Protein AF-A0A0R2QXF0-F1 (afdb_monomer)

Structure (mmCIF, N/CA/C/O backbone):
data_AF-A0A0R2QXF0-F1
#
_entry.id   AF-A0A0R2QXF0-F1
#
loop_
_atom_site.group_PDB
_atom_site.id
_atom_site.type_symbol
_atom_site.label_atom_id
_atom_site.label_alt_id
_atom_site.label_comp_id
_atom_site.label_asym_id
_atom_site.label_entity_id
_atom_site.label_seq_id
_atom_site.pdbx_PDB_ins_code
_atom_site.Cartn_x
_atom_site.Cartn_y
_atom_site.Cartn_z
_atom_site.occupancy
_atom_site.B_iso_or_equiv
_atom_site.auth_seq_id
_atom_site.auth_comp_id
_atom_site.auth_asym_id
_atom_site.auth_atom_id
_atom_site.pdbx_PDB_model_num
ATOM 1 N N . GLY A 1 1 ? 40.825 66.123 54.468 1.00 38.56 1 GLY A N 1
ATOM 2 C CA . GLY A 1 1 ? 40.486 64.764 54.929 1.00 38.56 1 GLY A CA 1
ATOM 3 C C . GLY A 1 1 ? 39.328 64.274 54.096 1.00 38.56 1 GLY A C 1
ATOM 4 O O . GLY A 1 1 ? 38.400 65.036 53.887 1.00 38.56 1 GLY A O 1
ATOM 5 N N . VAL A 1 2 ? 39.475 63.082 53.533 1.00 42.44 2 VAL A N 1
ATOM 6 C CA . VAL A 1 2 ? 38.716 62.493 52.418 1.00 42.44 2 VAL A CA 1
ATOM 7 C C . VAL A 1 2 ? 37.198 62.462 52.663 1.00 42.44 2 VAL A C 1
ATOM 9 O O . VAL A 1 2 ? 36.760 61.929 53.676 1.00 42.44 2 VAL A O 1
ATOM 12 N N . ILE A 1 3 ? 36.402 62.966 51.712 1.00 41.69 3 ILE A N 1
ATOM 13 C CA . ILE A 1 3 ? 34.962 62.677 51.605 1.00 41.69 3 ILE A CA 1
ATOM 14 C C . ILE A 1 3 ? 34.792 61.832 50.341 1.00 41.69 3 ILE A C 1
ATOM 16 O O . ILE A 1 3 ? 34.937 62.327 49.226 1.00 41.69 3 ILE A O 1
ATOM 20 N N . SER A 1 4 ? 34.576 60.532 50.537 1.00 43.94 4 SER A N 1
ATOM 21 C CA . SER A 1 4 ? 34.338 59.554 49.475 1.00 43.94 4 SER A CA 1
ATOM 22 C C . SER A 1 4 ? 32.849 59.557 49.129 1.00 43.94 4 SER A C 1
ATOM 24 O O . SER A 1 4 ? 32.016 59.265 49.986 1.00 43.94 4 SER A O 1
ATOM 26 N N . ALA A 1 5 ? 32.511 59.930 47.894 1.00 44.12 5 ALA A N 1
ATOM 27 C CA . ALA A 1 5 ? 31.149 59.897 47.376 1.00 44.12 5 ALA A CA 1
ATOM 28 C C . ALA A 1 5 ? 30.826 58.486 46.863 1.00 44.12 5 ALA A C 1
ATOM 30 O O . ALA A 1 5 ? 31.462 57.978 45.941 1.00 44.12 5 ALA A O 1
ATOM 31 N N . THR A 1 6 ? 29.839 57.842 47.482 1.00 44.78 6 THR A N 1
ATOM 32 C CA . THR A 1 6 ? 29.356 56.509 47.114 1.00 44.78 6 THR A CA 1
ATOM 33 C C . THR A 1 6 ? 28.445 56.609 45.888 1.00 44.78 6 THR A C 1
ATOM 35 O O . THR A 1 6 ? 27.372 57.204 45.950 1.00 44.78 6 THR A O 1
ATOM 38 N N . ILE A 1 7 ? 28.869 56.030 44.764 1.00 49.53 7 ILE A N 1
ATOM 39 C CA . ILE A 1 7 ? 28.064 55.912 43.542 1.00 49.53 7 ILE A CA 1
ATOM 40 C C . ILE A 1 7 ? 27.145 54.691 43.690 1.00 49.53 7 ILE A C 1
ATOM 42 O O . ILE A 1 7 ? 27.613 53.554 43.701 1.00 49.53 7 ILE A O 1
ATOM 46 N N . PHE A 1 8 ? 25.835 54.922 43.797 1.00 41.72 8 PHE A N 1
ATOM 47 C CA . PHE A 1 8 ? 24.814 53.883 43.644 1.00 41.72 8 PHE A CA 1
ATOM 48 C C . PHE A 1 8 ? 24.617 53.600 42.149 1.00 41.72 8 PHE A C 1
ATOM 50 O O . PHE A 1 8 ? 24.121 54.452 41.414 1.00 41.72 8 PHE A O 1
ATOM 57 N N . SER A 1 9 ? 25.016 52.413 41.690 1.00 47.50 9 SER A N 1
ATOM 58 C CA . SER A 1 9 ? 24.722 51.939 40.334 1.00 47.50 9 SER A CA 1
ATOM 59 C C . SER A 1 9 ? 23.414 51.143 40.353 1.00 47.50 9 SER A C 1
ATOM 61 O O . SER A 1 9 ? 23.295 50.138 41.054 1.00 47.50 9 SER A O 1
ATOM 63 N N . LEU A 1 10 ? 22.412 51.642 39.629 1.00 44.50 10 LEU A N 1
ATOM 64 C CA . LEU A 1 10 ? 21.077 51.062 39.500 1.00 44.50 10 LEU A CA 1
ATOM 65 C C . LEU A 1 10 ? 21.135 49.889 38.503 1.00 44.50 10 LEU A C 1
ATOM 67 O O . LEU A 1 10 ? 21.333 50.096 37.307 1.00 44.50 10 LEU A O 1
ATOM 71 N N . GLY A 1 11 ? 20.978 48.655 38.983 1.00 42.03 11 GLY A N 1
ATOM 72 C CA . GLY A 1 11 ? 20.863 47.474 38.126 1.00 42.03 11 GLY A CA 1
ATOM 73 C C . GLY A 1 11 ? 19.506 47.436 37.420 1.00 42.03 11 GLY A C 1
ATOM 74 O O . GLY A 1 11 ? 18.474 47.294 38.072 1.00 42.03 11 GLY A O 1
ATOM 75 N N . ILE A 1 12 ? 19.499 47.561 36.091 1.00 51.09 12 ILE A N 1
ATOM 76 C CA . ILE A 1 12 ? 18.310 47.371 35.250 1.00 51.09 12 ILE A CA 1
ATOM 77 C C . ILE A 1 12 ? 18.207 45.884 34.898 1.00 51.09 12 ILE A C 1
ATOM 79 O O . ILE A 1 12 ? 18.960 4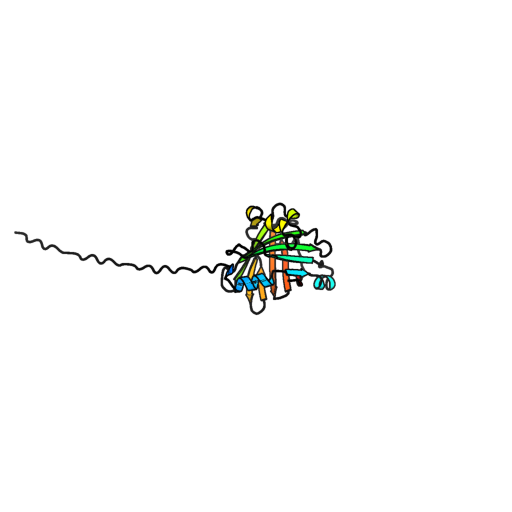5.374 34.069 1.00 51.09 12 ILE A O 1
ATOM 83 N N . THR A 1 13 ? 17.267 45.181 35.528 1.00 48.19 13 THR A N 1
ATOM 84 C CA . THR A 1 13 ? 16.941 43.786 35.208 1.00 48.19 13 THR A CA 1
ATOM 85 C C . THR A 1 13 ? 15.951 43.754 34.042 1.00 48.19 13 THR A C 1
ATOM 87 O O . THR A 1 13 ? 14.771 44.052 34.212 1.00 48.19 13 THR A O 1
ATOM 90 N N . PHE A 1 14 ? 16.420 43.390 32.846 1.00 46.34 14 PHE A N 1
ATOM 91 C CA . PHE A 1 14 ? 15.555 43.097 31.701 1.00 46.34 14 PHE A CA 1
ATOM 92 C C . PHE A 1 14 ? 14.838 41.756 31.920 1.00 46.34 14 PHE A C 1
ATOM 94 O O . PHE A 1 14 ? 15.445 40.689 31.842 1.00 46.34 14 PHE A O 1
ATOM 101 N N . LEU A 1 15 ? 13.532 41.808 32.189 1.00 44.53 15 LEU A N 1
ATOM 102 C CA . LEU A 1 15 ? 12.649 40.642 32.175 1.00 44.53 15 LEU A CA 1
ATOM 103 C C . LEU A 1 15 ? 12.329 40.282 30.718 1.00 44.53 15 LEU A C 1
ATOM 105 O O . LEU A 1 15 ? 11.471 40.899 30.089 1.00 44.53 15 LEU A O 1
ATOM 109 N N . PHE A 1 16 ? 13.022 39.282 30.174 1.00 54.25 16 PHE A N 1
ATOM 110 C C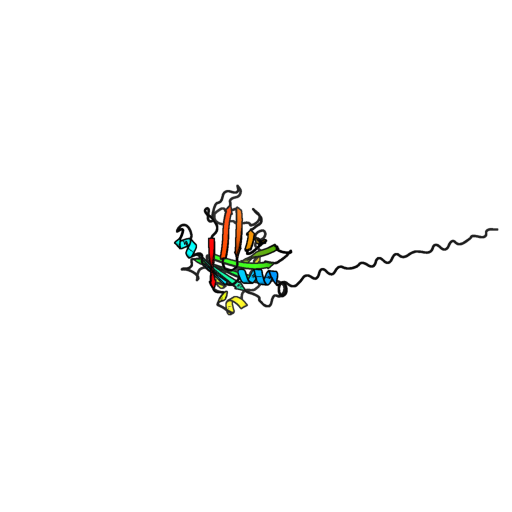A . PHE A 1 16 ? 12.637 38.654 28.912 1.00 54.25 16 PHE A CA 1
ATOM 111 C C . PHE A 1 16 ? 11.403 37.774 29.142 1.00 54.25 16 PHE A C 1
ATOM 113 O O . PHE A 1 16 ? 11.497 36.657 29.649 1.00 54.25 16 PHE A O 1
ATOM 120 N N . THR A 1 17 ? 10.227 38.273 28.767 1.00 50.50 17 THR A N 1
ATOM 121 C CA . THR A 1 17 ? 9.005 37.473 28.659 1.00 50.50 17 THR A CA 1
ATOM 122 C C . THR A 1 17 ? 9.085 36.604 27.403 1.00 50.50 17 THR A C 1
ATOM 124 O O . THR A 1 17 ? 8.753 37.019 26.294 1.00 50.50 17 THR A O 1
ATOM 127 N N . GLY A 1 18 ? 9.565 35.371 27.566 1.00 48.19 18 GLY A N 1
ATOM 128 C CA . GLY A 1 18 ? 9.526 34.359 26.515 1.00 48.19 18 GLY A CA 1
ATOM 129 C C . GLY A 1 18 ? 8.083 33.959 26.205 1.00 48.19 18 GLY A C 1
ATOM 130 O O . GLY A 1 18 ? 7.465 33.214 26.964 1.00 48.19 18 GLY A O 1
ATOM 131 N N . CYS A 1 19 ? 7.541 34.431 25.082 1.00 48.88 19 CYS A N 1
ATOM 132 C CA . CYS A 1 19 ? 6.314 33.881 24.512 1.00 48.88 19 CYS A CA 1
ATOM 133 C C . CYS A 1 19 ? 6.603 32.459 24.018 1.00 48.88 19 CYS A C 1
ATOM 135 O O . CYS A 1 19 ? 7.163 32.268 22.942 1.00 48.88 19 CYS A O 1
ATOM 137 N N . SER A 1 20 ? 6.234 31.453 24.812 1.00 49.84 20 SER A N 1
ATOM 138 C CA . SER A 1 20 ? 6.238 30.062 24.360 1.00 49.84 20 SER A CA 1
ATOM 139 C C . SER A 1 20 ? 5.076 29.865 23.392 1.00 49.84 20 SER A C 1
ATOM 141 O O . SER A 1 20 ? 3.923 29.765 23.805 1.00 49.84 20 SER A O 1
ATOM 143 N N . SER A 1 21 ? 5.373 29.844 22.094 1.00 50.12 21 SER A N 1
ATOM 144 C CA . SER A 1 21 ? 4.429 29.405 21.070 1.00 50.12 21 SER A CA 1
ATOM 145 C C . SER A 1 21 ? 4.163 27.917 21.289 1.00 50.12 21 SER A C 1
ATOM 147 O O . SER A 1 21 ? 4.985 27.067 20.949 1.00 50.12 21 SER A O 1
ATOM 149 N N . THR A 1 22 ? 3.034 27.583 21.904 1.00 45.66 22 THR A N 1
ATOM 150 C CA . THR A 1 22 ? 2.553 26.206 21.957 1.00 45.66 22 THR A CA 1
ATOM 151 C C . THR A 1 22 ? 2.183 25.789 20.538 1.00 45.66 22 THR A C 1
ATOM 153 O O . THR A 1 22 ? 1.156 26.192 19.996 1.00 45.66 22 THR A O 1
ATOM 156 N N . ASN A 1 23 ? 3.040 24.990 19.903 1.00 47.72 23 ASN A N 1
ATOM 157 C CA . ASN A 1 23 ? 2.670 24.276 18.689 1.00 47.72 23 ASN A CA 1
ATOM 158 C C . ASN A 1 23 ? 1.552 23.299 19.067 1.00 47.72 23 ASN A C 1
ATOM 160 O O . ASN A 1 23 ? 1.806 22.252 19.659 1.00 47.72 23 ASN A O 1
ATOM 164 N N . ILE A 1 24 ? 0.302 23.673 18.791 1.00 48.38 24 ILE A N 1
ATOM 165 C CA . ILE A 1 24 ? -0.850 22.790 18.958 1.00 48.38 24 ILE A CA 1
ATOM 166 C C . ILE A 1 24 ? -0.733 21.713 17.879 1.00 48.38 24 ILE A C 1
ATOM 168 O O . ILE A 1 24 ? -1.188 21.890 16.748 1.00 48.38 24 ILE A O 1
ATOM 172 N N . THR A 1 25 ? -0.092 20.597 18.213 1.00 55.19 25 THR A N 1
ATOM 173 C CA . THR A 1 25 ? -0.131 19.391 17.387 1.00 55.19 25 THR A CA 1
ATOM 174 C C . THR A 1 25 ? -1.565 18.873 17.420 1.00 55.19 25 THR A C 1
ATOM 176 O O . THR A 1 25 ? -2.047 18.395 18.445 1.00 55.19 25 THR A O 1
ATOM 179 N N . THR A 1 26 ? -2.291 19.026 16.316 1.00 61.16 26 THR A N 1
ATOM 180 C CA . THR A 1 26 ? -3.641 18.475 16.182 1.00 61.16 26 THR A CA 1
ATOM 181 C C . THR A 1 26 ? -3.524 16.955 16.140 1.00 61.16 26 THR A C 1
ATOM 183 O O . THR A 1 26 ? -2.893 16.413 15.235 1.00 61.16 26 THR A O 1
ATOM 186 N N . SER A 1 27 ? -4.109 16.269 17.128 1.00 69.12 27 SER A N 1
ATOM 187 C CA . SER A 1 27 ? -4.174 14.802 17.157 1.00 69.12 27 SER A CA 1
ATOM 188 C C . SER A 1 27 ? -4.728 14.282 15.815 1.00 69.12 27 SER A C 1
ATOM 190 O O . SER A 1 27 ? -5.722 14.836 15.332 1.00 69.12 27 SER A O 1
ATOM 192 N N . PRO A 1 28 ? -4.122 13.259 15.185 1.00 68.50 28 PRO A N 1
ATOM 193 C CA . PRO A 1 28 ? -4.566 12.684 13.910 1.00 68.50 28 PRO A CA 1
ATOM 194 C C . PRO A 1 28 ? -6.047 12.317 13.844 1.00 68.50 28 PRO A C 1
ATOM 196 O O . PRO A 1 28 ? -6.669 12.501 12.799 1.00 68.50 28 PRO A O 1
ATOM 199 N N . SER A 1 29 ? -6.637 11.890 14.963 1.00 65.06 29 SER A N 1
ATOM 200 C CA . SER A 1 29 ? -8.087 11.687 15.082 1.00 65.06 29 SER A CA 1
ATOM 201 C C . SER A 1 29 ? -8.915 12.927 14.700 1.00 65.06 29 SER A C 1
ATOM 203 O O . SER A 1 29 ? -9.952 12.788 14.057 1.00 65.06 29 SER A O 1
ATOM 205 N N . ASN A 1 30 ? -8.412 14.131 14.987 1.00 79.69 30 ASN A N 1
ATOM 206 C CA . ASN A 1 30 ? -9.047 15.418 14.691 1.00 79.69 30 ASN A CA 1
ATOM 207 C C . ASN A 1 30 ? -8.552 16.066 13.385 1.00 79.69 30 ASN A C 1
ATOM 209 O O . ASN A 1 30 ? -9.027 17.138 13.003 1.00 79.69 30 ASN A O 1
ATOM 213 N N . ASN A 1 31 ? -7.597 15.449 12.684 1.00 91.88 31 ASN A N 1
ATOM 214 C CA . ASN A 1 31 ? -7.107 15.958 11.410 1.00 91.88 31 ASN A CA 1
ATOM 215 C C . ASN A 1 31 ? -8.048 15.532 10.271 1.00 91.88 31 ASN A C 1
ATOM 217 O O . ASN A 1 31 ? -7.910 14.454 9.695 1.00 91.88 31 ASN A O 1
ATOM 221 N N . HIS A 1 32 ? -8.992 16.408 9.918 1.00 93.69 32 HIS A N 1
ATOM 222 C CA . HIS A 1 32 ? -9.986 16.156 8.869 1.00 93.69 32 HIS A CA 1
ATOM 223 C C . HIS A 1 32 ? -9.368 15.791 7.506 1.00 93.69 32 HIS A C 1
ATOM 225 O O . HIS A 1 32 ? -9.905 14.962 6.773 1.00 93.69 32 HIS A O 1
ATOM 231 N N . GLU A 1 33 ? -8.223 16.376 7.156 1.00 95.69 33 GLU A N 1
ATOM 232 C CA . GLU A 1 33 ? -7.541 16.081 5.894 1.00 95.69 33 GLU A CA 1
ATOM 233 C C . GLU A 1 33 ? -6.958 14.667 5.877 1.00 95.69 33 GLU A C 1
ATOM 235 O O . GLU A 1 33 ? -7.060 13.967 4.868 1.00 95.69 33 GLU A O 1
ATOM 240 N N . LEU A 1 34 ? -6.399 14.222 7.003 1.00 96.25 34 LEU A N 1
ATOM 241 C CA . LEU A 1 34 ? -5.913 12.856 7.166 1.00 96.25 34 LEU A CA 1
ATOM 242 C C . LEU A 1 34 ? -7.062 11.839 7.194 1.00 96.25 34 LEU A C 1
ATOM 244 O O . LEU A 1 34 ? -6.926 10.775 6.597 1.00 96.25 34 LEU A O 1
ATOM 248 N N . GLN A 1 35 ? -8.199 12.180 7.810 1.00 95.88 35 GLN A N 1
ATOM 249 C CA . GLN A 1 35 ? -9.413 11.351 7.776 1.00 95.88 35 GLN A CA 1
ATOM 250 C C . GLN A 1 35 ? -9.971 11.211 6.354 1.00 95.88 35 GLN A C 1
ATOM 252 O O . GLN A 1 35 ? -10.351 10.123 5.929 1.00 95.88 35 GLN A O 1
ATOM 257 N N . LYS A 1 36 ? -9.974 12.299 5.576 1.00 96.62 36 LYS A N 1
ATOM 258 C CA . LYS A 1 36 ? -10.360 12.241 4.163 1.00 96.62 36 LYS A CA 1
ATOM 259 C C . LYS A 1 36 ? -9.383 11.395 3.351 1.00 96.62 36 LYS A C 1
ATOM 261 O O . LYS A 1 36 ? -9.806 10.627 2.502 1.00 96.62 36 LYS A O 1
ATOM 266 N N . PHE A 1 37 ? -8.081 11.536 3.583 1.00 97.88 37 PHE A N 1
ATOM 267 C CA . PHE A 1 37 ? -7.083 10.719 2.898 1.00 97.88 37 PHE A CA 1
ATOM 268 C C . PHE A 1 37 ? -7.228 9.227 3.241 1.00 97.88 37 PHE A C 1
ATOM 270 O O . PHE A 1 37 ? -7.180 8.387 2.344 1.00 97.88 37 PHE A O 1
ATOM 277 N N . SER A 1 38 ? -7.454 8.892 4.514 1.00 97.56 38 SER A N 1
ATOM 278 C CA . SER A 1 38 ? -7.614 7.504 4.954 1.00 97.56 38 SER A CA 1
ATOM 279 C C . SER A 1 38 ? -8.877 6.850 4.398 1.00 97.56 38 SER A C 1
ATOM 281 O O . SER A 1 38 ? -8.818 5.689 3.998 1.00 97.56 38 SER A O 1
ATOM 283 N N . SER A 1 39 ? -9.991 7.582 4.295 1.00 97.25 39 SER A N 1
ATOM 284 C CA . SER A 1 39 ? -11.234 7.041 3.731 1.00 97.25 39 SER A CA 1
ATOM 285 C C . SER A 1 39 ? -11.102 6.664 2.254 1.00 97.25 39 SER A C 1
ATOM 287 O O . SER A 1 39 ? -11.750 5.725 1.805 1.00 97.25 39 SER A O 1
ATOM 289 N N . LEU A 1 40 ? -10.211 7.326 1.505 1.00 98.12 40 LEU A N 1
ATOM 290 C CA . LEU A 1 40 ? -9.901 6.935 0.128 1.00 98.12 40 LEU A CA 1
ATOM 291 C C . LEU A 1 40 ? -9.114 5.622 0.045 1.00 98.12 40 LEU A C 1
ATOM 293 O O . LEU A 1 40 ? -9.193 4.934 -0.968 1.00 98.12 40 LEU A O 1
ATOM 297 N N . LEU A 1 41 ? -8.360 5.264 1.082 1.00 98.31 41 LEU A N 1
ATOM 298 C CA . LEU A 1 41 ? -7.577 4.029 1.114 1.00 98.31 41 LEU A CA 1
ATOM 299 C C . LEU A 1 41 ? -8.375 2.841 1.650 1.00 98.31 41 LEU A C 1
ATOM 301 O O . LEU A 1 41 ? -8.164 1.728 1.187 1.00 98.31 41 LEU A O 1
ATOM 305 N N . ILE A 1 42 ? -9.270 3.061 2.614 1.00 98.31 42 ILE A N 1
ATOM 306 C CA . ILE A 1 42 ? -10.056 1.998 3.256 1.00 98.31 42 ILE A CA 1
ATOM 307 C C . ILE A 1 42 ? -11.081 1.436 2.273 1.00 98.31 42 ILE A C 1
ATOM 309 O O . ILE A 1 42 ? -11.801 2.204 1.644 1.00 98.31 42 ILE A O 1
ATOM 313 N N . GLY A 1 43 ? -11.147 0.113 2.158 1.00 98.19 43 GLY A N 1
ATOM 314 C CA . GLY A 1 43 ? -12.088 -0.604 1.302 1.00 98.19 43 GLY A CA 1
ATOM 315 C C . GLY A 1 43 ? -11.459 -1.826 0.639 1.00 98.19 43 GLY A C 1
ATOM 316 O O . GLY A 1 43 ? -10.329 -2.223 0.940 1.00 98.19 43 GLY A O 1
ATOM 317 N N . GLU A 1 44 ? -12.200 -2.410 -0.295 1.00 98.56 44 GLU A N 1
ATOM 318 C CA . GLU A 1 44 ? -11.739 -3.496 -1.156 1.00 98.56 44 GLU A CA 1
ATOM 319 C C . GLU A 1 44 ? -11.647 -2.997 -2.600 1.00 98.56 44 GLU A C 1
ATOM 321 O O . GLU A 1 44 ? -12.525 -2.277 -3.089 1.00 98.56 44 GLU A O 1
ATOM 326 N N . PHE A 1 45 ? -10.589 -3.399 -3.296 1.00 98.81 45 PHE A N 1
ATOM 327 C CA . PHE A 1 45 ? -10.279 -2.974 -4.652 1.00 98.81 45 PHE A CA 1
ATOM 328 C C . PHE A 1 45 ? -9.842 -4.161 -5.511 1.00 98.81 45 PHE A C 1
ATOM 330 O O . PHE A 1 45 ? -9.327 -5.161 -5.006 1.00 98.81 45 PHE A O 1
ATOM 337 N N . SER A 1 46 ? -10.007 -4.031 -6.824 1.00 98.75 46 SER A N 1
ATOM 338 C CA . SER A 1 46 ? -9.624 -5.052 -7.799 1.00 98.75 46 SER A CA 1
ATOM 339 C C . SER A 1 46 ? -8.932 -4.434 -9.010 1.00 98.75 46 SER A C 1
ATOM 341 O O . SER A 1 46 ? -9.302 -3.345 -9.445 1.00 98.75 46 SER A O 1
ATOM 343 N N . SER A 1 47 ? -7.944 -5.136 -9.567 1.00 98.62 47 SER A N 1
ATOM 344 C CA . SER A 1 47 ? -7.345 -4.815 -10.870 1.00 98.62 47 SER A CA 1
ATOM 345 C C . SER A 1 47 ? -7.952 -5.608 -12.033 1.00 98.62 47 SER A C 1
ATOM 347 O O . SER A 1 47 ? -7.315 -5.746 -13.077 1.00 98.62 47 SER A O 1
ATOM 349 N N . LYS A 1 48 ? -9.167 -6.146 -11.863 1.00 98.56 48 LYS A N 1
ATOM 350 C CA . LYS A 1 48 ? -9.861 -6.972 -12.859 1.00 98.56 48 LYS A CA 1
ATOM 351 C C . LYS A 1 48 ? -9.945 -6.297 -14.227 1.00 98.56 48 LYS A C 1
ATOM 353 O O . LYS A 1 48 ? -9.465 -6.882 -15.191 1.00 98.56 48 LYS A O 1
ATOM 358 N N . ASP A 1 49 ? -10.447 -5.064 -14.293 1.00 98.44 49 ASP A N 1
ATOM 359 C CA . ASP A 1 49 ? -10.605 -4.335 -15.560 1.00 98.44 49 ASP A CA 1
ATOM 360 C C . ASP A 1 49 ? -9.267 -4.202 -16.314 1.00 98.44 49 ASP A C 1
ATOM 362 O O . ASP A 1 49 ? -9.210 -4.349 -17.530 1.00 98.44 49 ASP A O 1
ATOM 366 N N . GLN A 1 50 ? -8.160 -3.980 -15.590 1.00 98.44 50 GLN A N 1
ATOM 367 C CA . GLN A 1 50 ? -6.819 -3.928 -16.184 1.00 98.44 50 GLN A CA 1
ATOM 368 C C . GLN A 1 50 ? -6.356 -5.296 -16.698 1.00 98.44 50 GLN A C 1
ATOM 370 O O . GLN A 1 50 ? -5.733 -5.361 -17.752 1.00 98.44 50 GLN A O 1
ATOM 375 N N . ALA A 1 51 ? -6.615 -6.372 -15.954 1.00 97.75 51 ALA 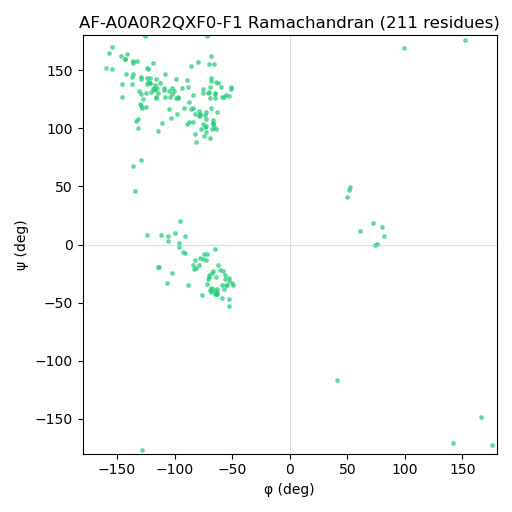A N 1
ATOM 376 C CA . ALA A 1 51 ? -6.213 -7.723 -16.340 1.00 97.75 51 ALA A CA 1
ATOM 377 C C . ALA A 1 51 ? -7.022 -8.263 -17.534 1.00 97.75 51 ALA A C 1
ATOM 379 O O . ALA A 1 51 ? -6.504 -9.056 -18.319 1.00 97.75 51 ALA A O 1
ATOM 380 N N . GLU A 1 52 ? -8.278 -7.827 -17.682 1.00 98.19 52 GLU A N 1
ATOM 381 C CA . GLU A 1 52 ? -9.113 -8.112 -18.856 1.00 98.19 52 GLU A CA 1
ATOM 382 C C . GLU A 1 52 ? -8.641 -7.335 -20.097 1.00 98.19 52 GLU A C 1
ATOM 384 O O . GLU A 1 52 ? -8.707 -7.858 -21.208 1.00 98.19 52 GLU A O 1
ATOM 389 N N . GLU A 1 53 ? -8.128 -6.113 -19.913 1.00 98.06 53 GLU A N 1
ATOM 390 C CA . GLU A 1 53 ? -7.572 -5.282 -20.989 1.00 98.06 53 GLU A CA 1
ATOM 391 C C . GLU A 1 53 ? -6.170 -5.741 -21.439 1.00 98.06 53 GLU A C 1
ATOM 393 O O . GLU A 1 53 ? -5.887 -5.796 -22.637 1.00 98.06 53 GLU A O 1
ATOM 398 N N . ASP A 1 54 ? -5.279 -6.071 -20.498 1.00 96.69 54 ASP A N 1
ATOM 399 C CA . ASP A 1 54 ? -3.905 -6.512 -20.765 1.00 96.69 54 ASP A CA 1
ATOM 400 C C . ASP A 1 54 ? -3.564 -7.749 -19.923 1.00 96.69 54 ASP A C 1
ATOM 402 O O . ASP A 1 54 ? -3.259 -7.661 -18.730 1.00 96.69 54 ASP A O 1
ATOM 406 N N . SER A 1 55 ? -3.508 -8.906 -20.588 1.00 94.69 55 SER A N 1
ATOM 407 C CA . SER A 1 55 ? -3.235 -10.209 -19.971 1.00 94.69 55 SER A CA 1
ATOM 408 C C . SER A 1 55 ? -1.829 -10.356 -19.369 1.00 94.69 55 SER A C 1
ATOM 410 O O . SER A 1 55 ? -1.512 -11.404 -18.806 1.00 94.69 55 SER A O 1
ATOM 412 N N . SER A 1 56 ? -0.949 -9.355 -19.509 1.00 94.00 56 SER A N 1
ATOM 413 C CA . SER A 1 56 ? 0.322 -9.306 -18.770 1.00 94.00 56 SER A CA 1
ATOM 414 C C . SER A 1 56 ? 0.162 -8.850 -17.314 1.00 94.00 56 SER A C 1
ATOM 416 O O . SER A 1 56 ? 1.096 -9.010 -16.523 1.00 94.00 56 SER A O 1
ATOM 418 N N . TYR A 1 57 ? -1.012 -8.331 -16.945 1.00 96.56 57 TYR A N 1
ATOM 419 C CA . TYR A 1 57 ? -1.399 -8.057 -15.566 1.00 96.56 57 TYR A CA 1
ATOM 420 C C . TYR A 1 57 ? -2.277 -9.181 -15.022 1.00 96.56 57 TYR A C 1
ATOM 422 O O . TYR A 1 57 ? -3.135 -9.728 -15.707 1.00 96.56 57 TYR A O 1
ATOM 430 N N . PHE A 1 58 ? -2.081 -9.506 -13.748 1.00 96.38 58 PHE A N 1
ATOM 431 C CA . PHE A 1 58 ? -2.967 -10.417 -13.034 1.00 96.38 58 PHE A CA 1
ATOM 432 C C . PHE A 1 58 ? -4.169 -9.668 -12.447 1.00 96.38 58 PHE A C 1
ATOM 434 O O . PHE A 1 58 ? -4.072 -8.487 -12.109 1.00 96.38 58 PHE A O 1
ATOM 441 N N . ASN A 1 59 ? -5.295 -10.361 -12.261 1.00 98.12 59 ASN A N 1
ATOM 442 C CA . ASN A 1 59 ? -6.391 -9.841 -11.445 1.00 98.12 59 ASN A CA 1
ATOM 443 C C . ASN A 1 59 ? -6.013 -9.959 -9.959 1.00 98.12 59 ASN A C 1
ATOM 445 O O . ASN A 1 59 ? -6.020 -11.049 -9.376 1.00 98.12 59 ASN A O 1
ATOM 449 N N . ILE A 1 60 ? -5.650 -8.825 -9.368 1.00 98.38 60 ILE A N 1
ATOM 450 C CA . ILE A 1 60 ? -5.230 -8.697 -7.981 1.00 98.38 60 ILE A CA 1
ATOM 451 C C . ILE A 1 60 ? -6.360 -8.073 -7.174 1.00 98.38 60 ILE A C 1
ATOM 453 O O . ILE A 1 60 ? -6.912 -7.032 -7.532 1.00 98.38 60 ILE A O 1
ATOM 457 N N . TYR A 1 61 ? -6.648 -8.701 -6.043 1.00 98.62 61 TYR A N 1
ATOM 458 C CA . TYR A 1 61 ? -7.502 -8.179 -4.994 1.00 98.62 61 TYR A CA 1
ATOM 459 C C . TYR A 1 61 ? -6.653 -7.464 -3.938 1.00 98.62 61 TYR A C 1
ATOM 461 O O . TYR A 1 61 ? -5.623 -7.983 -3.494 1.00 98.62 61 TYR A O 1
ATOM 469 N N . LEU A 1 62 ? -7.102 -6.283 -3.526 1.00 98.69 62 LEU A N 1
ATOM 470 C CA . LEU A 1 62 ? -6.473 -5.448 -2.510 1.00 98.69 62 LEU A CA 1
ATOM 471 C C . LEU A 1 62 ? -7.511 -5.070 -1.454 1.00 98.69 62 LEU A C 1
ATOM 473 O O . LEU A 1 62 ? -8.543 -4.495 -1.779 1.00 98.69 62 LEU A O 1
ATOM 477 N N . SER A 1 63 ? -7.223 -5.355 -0.189 1.00 98.56 63 SER A N 1
ATOM 478 C CA . SER A 1 63 ? -8.072 -4.996 0.950 1.00 98.56 63 SER A CA 1
ATOM 479 C C . SER A 1 63 ? -7.299 -4.100 1.899 1.00 98.56 63 SER A C 1
ATOM 481 O O . SER A 1 63 ? -6.179 -4.444 2.274 1.00 98.56 63 SER A O 1
ATOM 483 N N . MET A 1 64 ? -7.894 -2.986 2.320 1.00 98.69 64 MET A N 1
ATOM 484 C CA . MET A 1 64 ? -7.354 -2.130 3.374 1.00 98.69 64 MET A CA 1
ATOM 485 C C . MET A 1 64 ? -8.435 -1.843 4.415 1.00 98.69 64 MET A C 1
ATOM 487 O O . MET A 1 64 ? -9.471 -1.261 4.102 1.00 98.69 64 MET A O 1
ATOM 491 N N . SER A 1 65 ? -8.190 -2.218 5.668 1.00 98.19 65 SER A N 1
ATOM 492 C CA . SER A 1 65 ? -9.153 -2.054 6.764 1.00 98.19 65 SER A CA 1
ATOM 493 C C . SER A 1 65 ? -8.523 -1.370 7.968 1.00 98.19 65 SER A C 1
ATOM 495 O O . SER A 1 65 ? -7.369 -1.639 8.301 1.00 98.19 65 SER A O 1
ATOM 497 N N . ARG A 1 66 ? -9.287 -0.530 8.665 1.00 97.25 66 ARG A N 1
ATOM 498 C CA . ARG A 1 66 ? -8.844 0.122 9.902 1.00 97.25 66 ARG A CA 1
ATOM 499 C C . ARG A 1 66 ? -8.579 -0.917 11.011 1.00 97.25 66 ARG A C 1
ATOM 501 O O . ARG A 1 66 ? -9.328 -1.881 11.152 1.00 97.25 66 ARG A O 1
ATOM 508 N N . ILE A 1 67 ? -7.514 -0.711 11.791 1.00 97.75 67 ILE A N 1
ATOM 509 C CA . ILE A 1 67 ? -7.179 -1.481 13.009 1.00 97.75 67 ILE A CA 1
ATOM 510 C C . ILE A 1 67 ? -6.826 -0.542 14.162 1.00 97.75 67 ILE A C 1
ATOM 512 O O . ILE A 1 67 ? -6.434 0.588 13.913 1.00 97.75 67 ILE A O 1
ATOM 516 N N . TRP A 1 68 ? -6.921 -0.975 15.420 1.00 96.50 68 TRP A N 1
ATOM 517 C CA . TRP A 1 68 ? -6.589 -0.120 16.577 1.00 96.50 68 TRP A CA 1
ATOM 518 C C . TRP A 1 68 ? -7.317 1.237 16.540 1.00 96.50 68 TRP A C 1
ATOM 520 O O . TRP A 1 68 ? -6.714 2.299 16.665 1.00 96.50 68 TRP A O 1
ATOM 530 N N . GLU A 1 69 ? -8.632 1.209 16.321 1.00 92.75 69 GLU A N 1
ATOM 531 C CA . GLU A 1 69 ? -9.471 2.410 16.155 1.00 92.75 69 GLU A CA 1
ATOM 532 C C . GLU A 1 69 ? -9.469 3.344 17.372 1.00 92.75 69 GLU A C 1
ATOM 534 O O . GLU A 1 69 ? -9.711 4.540 17.237 1.00 92.75 69 GLU A O 1
ATOM 539 N N . ASN A 1 70 ? -9.136 2.807 18.546 1.00 90.94 70 ASN A N 1
ATOM 540 C CA . ASN A 1 70 ? -9.009 3.572 19.783 1.00 90.94 70 ASN A CA 1
ATOM 541 C C . ASN A 1 70 ? -7.718 4.408 19.855 1.00 90.94 70 ASN A C 1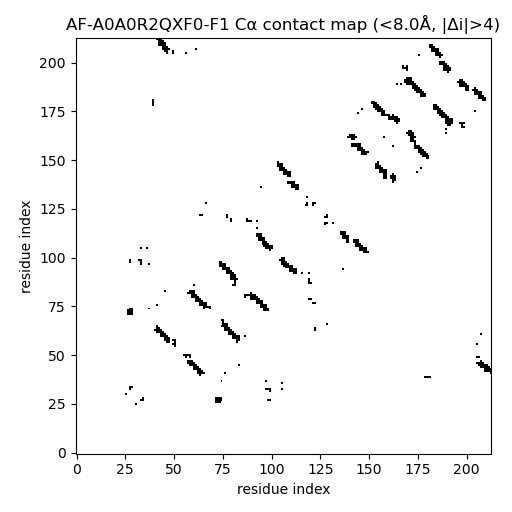
ATOM 543 O O . ASN A 1 70 ? -7.602 5.252 20.745 1.00 90.94 70 ASN A O 1
ATOM 547 N N . ASP A 1 71 ? -6.752 4.185 18.956 1.00 90.75 71 ASP A N 1
ATOM 548 C CA . ASP A 1 71 ? -5.557 5.020 18.861 1.00 90.75 71 ASP A CA 1
ATOM 549 C C . ASP A 1 71 ? -5.919 6.377 18.241 1.00 90.75 71 ASP A C 1
ATOM 551 O O . ASP A 1 71 ? -6.280 6.482 17.065 1.00 90.75 71 ASP A O 1
ATOM 555 N N . LYS A 1 72 ? -5.834 7.427 19.061 1.00 86.19 72 LYS A N 1
ATOM 556 C CA . LYS A 1 72 ? -6.123 8.807 18.654 1.00 86.19 72 LYS A CA 1
ATOM 557 C C . LYS A 1 72 ? -4.941 9.461 17.945 1.00 86.19 72 LYS A C 1
ATOM 559 O O . LYS A 1 72 ? -5.138 10.411 17.185 1.00 86.19 72 LYS A O 1
ATOM 564 N N . GLU A 1 73 ? -3.743 8.924 18.151 1.00 83.81 73 GLU A N 1
ATOM 565 C CA . GLU A 1 73 ? -2.474 9.499 17.720 1.00 83.81 73 GLU A CA 1
ATOM 566 C C . GLU A 1 73 ? -2.042 9.015 16.335 1.00 83.81 73 GLU A C 1
ATOM 568 O O . GLU A 1 73 ? -1.068 9.526 15.784 1.00 83.81 73 GLU A O 1
ATOM 573 N N . ALA A 1 74 ? -2.748 8.047 15.741 1.00 90.50 74 ALA A N 1
ATOM 574 C CA . ALA A 1 74 ? -2.464 7.579 14.391 1.00 90.50 74 ALA A CA 1
ATOM 575 C C . ALA A 1 74 ? -3.642 6.851 13.735 1.00 90.50 74 ALA A C 1
ATOM 577 O O . ALA A 1 74 ? -4.448 6.182 14.382 1.00 90.50 74 ALA A O 1
ATOM 578 N N . ILE A 1 75 ? -3.689 6.926 12.401 1.00 97.12 75 ILE A N 1
ATOM 579 C CA . ILE A 1 75 ? -4.557 6.082 11.581 1.00 97.12 75 ILE A CA 1
ATOM 580 C C . ILE A 1 75 ? -3.740 4.904 11.048 1.00 97.12 75 ILE A C 1
ATOM 582 O O . ILE A 1 75 ? -2.864 5.065 10.213 1.00 97.12 75 ILE A O 1
ATOM 586 N N . TRP A 1 76 ? -4.058 3.713 11.525 1.00 98.38 76 TRP A N 1
ATOM 587 C CA . TRP A 1 76 ? -3.502 2.418 11.156 1.00 98.38 76 TRP A CA 1
ATOM 588 C C . TRP A 1 76 ? -4.416 1.613 10.232 1.00 98.38 76 TRP A C 1
ATOM 590 O O . TRP A 1 76 ? -5.596 1.394 10.534 1.00 98.38 76 TRP A O 1
ATOM 600 N N . LEU A 1 77 ? -3.865 1.113 9.134 1.00 98.75 77 LEU A N 1
ATOM 601 C CA . LEU A 1 77 ? -4.558 0.211 8.222 1.00 98.75 77 LEU A CA 1
ATOM 602 C C . LEU A 1 77 ? -3.865 -1.147 8.219 1.00 98.75 77 LEU A C 1
ATOM 604 O O . LEU A 1 77 ? -2.646 -1.220 8.117 1.00 98.75 77 LEU A O 1
ATOM 608 N N . TYR A 1 78 ? -4.639 -2.216 8.286 1.00 98.75 78 TYR A N 1
ATOM 609 C CA . TYR A 1 78 ? -4.203 -3.543 7.884 1.00 98.75 78 TYR A CA 1
ATOM 610 C C . TYR A 1 78 ? -4.478 -3.730 6.392 1.00 98.75 78 TYR A C 1
ATOM 612 O O . TYR A 1 78 ? -5.550 -3.349 5.918 1.00 98.75 78 TYR A O 1
ATOM 620 N N . VAL A 1 79 ? -3.513 -4.285 5.660 1.00 98.75 79 VAL A N 1
ATOM 621 C CA . VAL A 1 79 ? -3.539 -4.374 4.197 1.00 98.75 79 VAL A CA 1
ATOM 622 C C . VAL A 1 79 ? -3.225 -5.786 3.730 1.00 98.75 79 VAL A C 1
ATOM 624 O O . VAL A 1 79 ? -2.213 -6.351 4.142 1.00 98.75 79 VAL A O 1
ATOM 627 N N . GLU A 1 80 ? -4.034 -6.311 2.811 1.00 98.56 80 GLU A N 1
ATOM 628 C CA . GLU A 1 80 ? -3.809 -7.588 2.125 1.00 98.56 80 GLU A CA 1
ATOM 629 C C . GLU A 1 80 ? -3.806 -7.408 0.614 1.00 98.56 80 GLU A C 1
ATOM 631 O O . GLU A 1 80 ? -4.663 -6.719 0.062 1.00 98.56 80 GLU A O 1
ATOM 636 N N . GLN A 1 81 ? -2.878 -8.085 -0.058 1.00 98.19 81 GLN A N 1
ATOM 637 C CA . GLN A 1 81 ? -2.886 -8.257 -1.507 1.00 98.19 81 GLN A CA 1
ATOM 638 C C . GLN A 1 81 ? -2.837 -9.742 -1.855 1.00 98.19 81 GLN A C 1
ATOM 640 O O . GLN A 1 81 ? -1.979 -10.483 -1.360 1.00 98.19 81 GLN A O 1
ATOM 645 N N . ALA A 1 82 ? -3.741 -10.165 -2.731 1.00 98.31 82 ALA A N 1
ATOM 646 C CA . ALA A 1 82 ? -3.884 -11.547 -3.166 1.00 98.31 82 ALA A CA 1
ATOM 647 C C . ALA A 1 82 ? -4.262 -11.613 -4.648 1.00 98.31 82 ALA A C 1
ATOM 649 O O . ALA A 1 82 ? -4.807 -10.662 -5.202 1.00 98.31 82 ALA A O 1
ATOM 650 N N . MET A 1 83 ? -4.028 -12.760 -5.284 1.00 98.12 83 MET A N 1
ATOM 651 C CA . MET A 1 83 ? -4.738 -13.079 -6.527 1.00 98.12 83 MET A CA 1
ATOM 652 C C . MET A 1 83 ? -6.236 -13.163 -6.214 1.00 98.12 83 MET A C 1
ATOM 654 O O . MET A 1 83 ? -6.599 -13.735 -5.183 1.00 98.12 83 MET A O 1
ATOM 658 N N . ASP A 1 84 ? -7.102 -12.635 -7.080 1.00 97.38 84 ASP A N 1
ATOM 659 C CA . ASP A 1 84 ? -8.550 -12.594 -6.813 1.00 97.38 84 ASP A CA 1
ATOM 660 C C . ASP A 1 84 ? -9.156 -13.992 -6.580 1.00 97.38 84 ASP A C 1
ATOM 662 O O . ASP A 1 84 ? -9.982 -14.177 -5.691 1.00 97.38 84 ASP A O 1
ATOM 666 N N . GLU A 1 85 ? -8.658 -15.014 -7.277 1.00 96.69 85 GLU A N 1
ATOM 667 C CA . GLU A 1 85 ? -9.088 -16.409 -7.100 1.00 96.69 85 GLU A CA 1
ATOM 668 C C . GLU A 1 85 ? -8.592 -17.053 -5.791 1.00 96.69 85 GLU A C 1
ATOM 670 O O . GLU A 1 85 ? -9.050 -18.131 -5.419 1.00 96.69 85 GLU A O 1
ATOM 675 N N . ARG A 1 86 ? -7.628 -16.428 -5.097 1.00 96.44 86 ARG A N 1
ATOM 676 C CA . ARG A 1 86 ? -6.902 -16.985 -3.937 1.00 96.44 86 ARG A CA 1
ATOM 677 C C . ARG A 1 86 ? -6.793 -15.979 -2.790 1.00 96.44 86 ARG A C 1
ATOM 679 O O . ARG A 1 86 ? -5.726 -15.808 -2.200 1.00 96.44 86 ARG A O 1
ATOM 686 N N . LYS A 1 87 ? -7.905 -15.312 -2.460 1.00 95.56 87 LYS A N 1
ATOM 687 C CA . LYS A 1 87 ? -7.993 -14.340 -1.347 1.00 95.56 87 LYS A CA 1
ATOM 688 C C . LYS A 1 87 ? -7.627 -14.940 0.015 1.00 95.56 87 LYS A C 1
ATOM 690 O O . LYS A 1 87 ? -7.202 -14.213 0.902 1.00 95.56 87 LYS A O 1
ATOM 695 N N . ASP A 1 88 ? -7.737 -16.259 0.162 1.00 95.94 88 ASP A N 1
ATOM 696 C CA . ASP A 1 88 ? -7.329 -17.026 1.343 1.00 95.94 88 ASP A CA 1
ATOM 697 C C . ASP A 1 88 ? -5.803 -17.191 1.481 1.00 95.94 88 ASP A C 1
ATOM 699 O O . ASP A 1 88 ? -5.331 -17.707 2.493 1.00 95.94 88 ASP A O 1
ATOM 703 N N . LYS A 1 89 ? -5.021 -16.790 0.470 1.00 97.12 89 LYS A N 1
ATOM 704 C CA . LYS A 1 89 ? -3.552 -16.887 0.461 1.00 97.12 89 LYS A CA 1
ATOM 705 C C . LYS A 1 89 ? -2.929 -15.599 -0.081 1.00 97.12 89 LYS A C 1
ATOM 707 O O . LYS A 1 89 ? -2.346 -15.614 -1.171 1.00 97.12 89 LYS A O 1
ATOM 712 N N . PRO A 1 90 ? -3.045 -14.476 0.651 1.00 97.69 90 PRO A N 1
ATOM 713 C CA . PRO A 1 90 ? -2.413 -13.233 0.245 1.00 97.69 90 PRO A CA 1
ATOM 714 C C . PRO A 1 90 ? -0.899 -13.417 0.142 1.00 97.69 90 PRO A C 1
ATOM 716 O O . PRO A 1 90 ? -0.258 -14.003 1.012 1.00 97.69 90 PRO A O 1
ATOM 719 N N . TYR A 1 91 ? -0.309 -12.888 -0.927 1.00 95.44 91 TYR A N 1
ATOM 720 C CA . TYR A 1 91 ? 1.145 -12.899 -1.103 1.00 95.44 91 TYR A CA 1
ATOM 721 C C . TYR A 1 91 ? 1.819 -11.748 -0.345 1.00 95.44 91 TYR A C 1
ATOM 723 O O . TYR A 1 91 ? 3.045 -11.723 -0.205 1.00 95.44 91 TYR A O 1
ATOM 731 N N . ARG A 1 92 ? 1.038 -10.764 0.121 1.00 95.94 92 ARG A N 1
ATOM 732 C CA . ARG A 1 92 ? 1.533 -9.642 0.916 1.00 95.94 92 ARG A CA 1
ATOM 733 C C . ARG A 1 92 ? 0.494 -9.216 1.945 1.00 95.94 92 ARG A C 1
ATOM 735 O O . ARG A 1 92 ? -0.628 -8.873 1.585 1.00 95.94 92 ARG A O 1
ATOM 742 N N . GLN A 1 93 ? 0.925 -9.153 3.201 1.00 98.56 93 GLN A N 1
ATOM 743 C CA . GLN A 1 93 ? 0.204 -8.504 4.293 1.00 98.56 93 GLN A CA 1
ATOM 744 C C . GLN A 1 93 ? 1.082 -7.399 4.896 1.00 98.56 93 GLN A C 1
ATOM 746 O O . GLN A 1 93 ? 2.299 -7.571 5.033 1.00 98.56 93 GLN A O 1
ATOM 751 N N . ARG A 1 94 ? 0.506 -6.240 5.221 1.00 98.38 94 ARG A N 1
ATOM 752 C CA . ARG A 1 94 ? 1.214 -5.106 5.845 1.00 98.38 94 ARG A CA 1
ATOM 753 C C . ARG A 1 94 ? 0.323 -4.395 6.852 1.00 98.38 94 ARG A C 1
ATOM 755 O O . ARG A 1 94 ? -0.899 -4.473 6.772 1.00 98.38 94 ARG A O 1
ATOM 762 N N . VAL A 1 95 ? 0.955 -3.658 7.758 1.00 98.81 95 VAL A N 1
ATOM 763 C CA . VAL A 1 95 ? 0.292 -2.589 8.508 1.00 98.81 95 VAL A CA 1
ATOM 764 C C . VAL A 1 95 ? 0.832 -1.253 8.019 1.00 98.81 95 VAL A C 1
ATOM 766 O O . VAL A 1 95 ? 2.041 -1.098 7.873 1.00 98.81 95 VAL A O 1
ATOM 769 N N . TYR A 1 96 ? -0.050 -0.299 7.744 1.00 98.69 96 TYR A N 1
ATOM 770 C CA . TYR A 1 96 ? 0.304 1.066 7.373 1.00 98.69 96 TYR A CA 1
ATOM 771 C C . TYR A 1 96 ? -0.038 2.021 8.503 1.00 98.69 96 TYR A C 1
ATOM 773 O O . TYR A 1 96 ? -1.147 1.958 9.028 1.00 98.69 96 TYR A O 1
ATOM 781 N N . LYS A 1 97 ? 0.879 2.929 8.837 1.00 98.50 97 LYS A N 1
ATOM 782 C CA . LYS A 1 97 ? 0.605 4.080 9.704 1.00 98.50 97 LYS A CA 1
ATOM 783 C C . LYS A 1 97 ? 0.517 5.328 8.841 1.00 98.50 97 LYS A C 1
ATOM 785 O O . LYS A 1 97 ? 1.493 5.708 8.198 1.00 98.50 97 LYS A O 1
ATOM 790 N N . LEU A 1 98 ? -0.649 5.956 8.812 1.00 98.19 98 LEU A N 1
ATOM 791 C CA . LEU A 1 98 ? -0.880 7.157 8.028 1.00 98.19 98 LEU A CA 1
ATOM 792 C C . LEU A 1 98 ? -0.539 8.408 8.835 1.00 98.19 98 LEU A C 1
ATOM 794 O O . LEU A 1 98 ? -0.854 8.506 10.024 1.00 98.19 98 LEU A O 1
ATOM 798 N N . GLY A 1 99 ? 0.047 9.387 8.155 1.00 95.88 99 GLY A N 1
ATOM 799 C CA . GLY A 1 99 ? 0.389 10.683 8.722 1.00 95.88 99 GLY A CA 1
ATOM 800 C C . GLY A 1 99 ? 0.038 11.835 7.789 1.00 95.88 99 GLY A C 1
ATOM 801 O O . GLY A 1 99 ? -0.073 11.679 6.574 1.00 95.88 99 GLY A O 1
ATOM 802 N N . ASN A 1 100 ? -0.120 13.021 8.369 1.00 96.25 100 ASN A N 1
ATOM 803 C CA . ASN A 1 100 ? -0.205 14.282 7.639 1.00 96.25 100 ASN A CA 1
ATOM 804 C C . ASN A 1 100 ? 0.789 15.273 8.269 1.00 96.25 100 ASN A C 1
ATOM 806 O O . ASN A 1 100 ? 0.378 16.161 9.014 1.00 96.25 100 ASN A O 1
ATOM 810 N N . PRO A 1 101 ? 2.108 15.081 8.047 1.00 94.69 101 PRO A N 1
ATOM 811 C CA . PRO A 1 101 ? 3.146 15.839 8.751 1.00 94.69 101 PRO A CA 1
ATOM 812 C C . PRO A 1 101 ? 3.164 17.326 8.384 1.00 94.69 101 PRO A C 1
ATOM 814 O O . PRO A 1 101 ? 3.663 18.145 9.151 1.00 94.69 101 PRO A O 1
ATOM 817 N N . GLN A 1 102 ? 2.662 17.682 7.199 1.00 95.19 102 GLN A N 1
ATOM 818 C CA . GLN A 1 102 ? 2.630 19.055 6.701 1.00 95.19 102 GLN A CA 1
ATOM 819 C C . GLN A 1 102 ? 1.389 19.281 5.836 1.00 95.19 102 GLN A C 1
ATOM 821 O O . GLN A 1 102 ? 0.773 18.340 5.329 1.00 95.19 102 GLN A O 1
ATOM 826 N N . LYS A 1 103 ? 1.030 20.549 5.613 1.00 95.56 103 LYS A N 1
ATOM 827 C CA . LYS A 1 103 ? -0.084 20.913 4.728 1.00 95.56 103 LYS A CA 1
ATOM 828 C C . LYS A 1 103 ? 0.086 20.251 3.356 1.00 95.56 103 LYS A C 1
ATOM 830 O O . LYS A 1 103 ? 1.120 20.404 2.717 1.00 95.56 103 LYS A O 1
ATOM 835 N N . ASN A 1 104 ? -0.956 19.555 2.900 1.00 97.06 104 ASN A N 1
ATOM 836 C CA . ASN A 1 104 ? -0.998 18.833 1.624 1.00 97.06 104 ASN 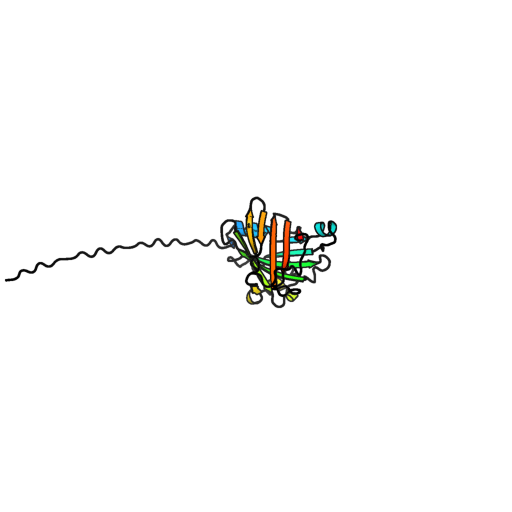A CA 1
ATOM 837 C C . ASN A 1 104 ? 0.038 17.701 1.458 1.00 97.06 104 ASN A C 1
ATOM 839 O O . ASN A 1 104 ? 0.174 17.192 0.346 1.00 97.06 104 ASN A O 1
ATOM 843 N N . VAL A 1 105 ? 0.738 17.280 2.516 1.00 98.12 105 VAL A N 1
ATOM 844 C CA . VAL A 1 105 ? 1.698 16.164 2.484 1.00 98.12 105 VAL A CA 1
ATOM 845 C C . VAL A 1 105 ? 1.202 15.044 3.385 1.00 98.12 105 VAL A C 1
ATOM 847 O O . VAL A 1 105 ? 0.931 15.265 4.562 1.00 98.12 105 VAL A O 1
ATOM 850 N N . PHE A 1 106 ? 1.101 13.842 2.837 1.00 98.25 106 PHE A N 1
ATOM 851 C CA . PHE A 1 106 ? 0.587 12.656 3.510 1.00 98.25 106 PHE A CA 1
ATOM 852 C C . PHE A 1 106 ? 1.632 11.557 3.456 1.00 98.25 106 PHE A C 1
ATOM 854 O O . PHE A 1 106 ? 2.332 11.417 2.454 1.00 98.25 106 PHE A O 1
ATOM 861 N N . THR A 1 107 ? 1.734 10.778 4.521 1.00 98.25 107 THR A N 1
ATOM 862 C CA . THR A 1 107 ? 2.677 9.667 4.610 1.00 98.25 107 THR A CA 1
ATOM 863 C C . THR A 1 107 ? 1.952 8.370 4.913 1.00 98.25 107 THR A C 1
ATOM 865 O O . THR A 1 107 ? 0.890 8.369 5.535 1.00 98.25 107 THR A O 1
ATOM 868 N N . SER A 1 108 ? 2.535 7.267 4.458 1.00 98.31 108 SER A N 1
ATOM 869 C CA . SER A 1 108 ? 2.170 5.911 4.845 1.00 98.31 108 SER A CA 1
ATOM 870 C C . SER A 1 108 ? 3.450 5.167 5.204 1.00 98.31 108 SER A C 1
ATOM 872 O O . SER A 1 108 ? 4.184 4.728 4.314 1.00 98.31 108 SER A O 1
ATOM 874 N N . ASP A 1 109 ? 3.723 5.043 6.500 1.00 98.56 109 ASP A N 1
ATOM 875 C CA . ASP A 1 109 ? 4.819 4.215 6.998 1.00 98.56 109 ASP A CA 1
ATOM 876 C C . ASP A 1 109 ? 4.409 2.748 6.900 1.00 98.56 109 ASP A C 1
ATOM 878 O O . ASP A 1 109 ? 3.291 2.380 7.268 1.00 98.56 109 ASP A O 1
ATOM 882 N N . ILE A 1 110 ? 5.302 1.908 6.384 1.00 98.38 110 ILE A N 1
ATOM 883 C CA . ILE A 1 110 ? 5.000 0.511 6.074 1.00 98.38 110 ILE A CA 1
ATOM 884 C C . ILE A 1 110 ? 5.618 -0.393 7.129 1.00 98.38 110 ILE A C 1
ATOM 886 O O . ILE A 1 110 ? 6.827 -0.371 7.333 1.00 98.38 110 ILE A O 1
ATOM 890 N N . TYR A 1 111 ? 4.808 -1.266 7.715 1.00 98.75 111 TYR A N 1
ATOM 891 C CA . TYR A 1 111 ? 5.243 -2.245 8.697 1.00 98.75 111 TYR A CA 1
ATOM 892 C C . TYR A 1 111 ? 5.036 -3.676 8.192 1.00 98.75 111 TYR A C 1
ATOM 894 O O . TYR A 1 111 ? 3.998 -4.009 7.604 1.00 98.75 111 TYR A O 1
ATOM 902 N N . THR A 1 112 ? 6.025 -4.538 8.423 1.00 98.38 112 THR A N 1
ATOM 903 C CA . THR A 1 112 ? 5.868 -5.997 8.316 1.00 98.38 112 THR A CA 1
ATOM 904 C C . THR A 1 112 ? 5.196 -6.553 9.559 1.00 98.38 112 THR A C 1
ATOM 906 O O . THR A 1 112 ? 5.250 -5.940 10.619 1.00 98.38 112 THR A O 1
ATOM 909 N N . ILE A 1 113 ? 4.576 -7.723 9.425 1.00 98.56 113 ILE A N 1
ATOM 910 C CA . ILE A 1 113 ? 3.859 -8.405 10.502 1.00 98.56 113 ILE A CA 1
ATOM 911 C C . ILE A 1 113 ? 4.581 -9.725 10.779 1.00 98.56 113 ILE A C 1
ATOM 913 O O . ILE A 1 113 ? 4.813 -10.506 9.853 1.00 98.56 113 ILE A O 1
ATOM 917 N N . ARG A 1 114 ? 4.948 -9.973 12.036 1.00 98.00 114 ARG A N 1
ATOM 918 C CA . ARG A 1 114 ? 5.475 -11.271 12.480 1.00 98.00 114 ARG A CA 1
ATOM 919 C C . ARG A 1 114 ? 4.355 -12.311 12.437 1.00 98.00 114 ARG A C 1
ATOM 921 O O . ARG A 1 114 ? 3.251 -12.019 12.887 1.00 98.00 114 ARG A O 1
ATOM 928 N N . ASN A 1 115 ? 4.642 -13.509 11.924 1.00 97.12 115 ASN A N 1
ATOM 929 C CA . ASN A 1 115 ? 3.662 -14.595 11.759 1.00 97.12 115 ASN A CA 1
ATOM 930 C C . ASN A 1 115 ? 2.389 -14.127 11.024 1.00 97.12 115 ASN A C 1
ATOM 932 O O . ASN A 1 115 ? 1.264 -14.342 11.480 1.00 97.12 115 ASN A O 1
ATOM 936 N N . GLN A 1 116 ? 2.576 -13.399 9.914 1.00 97.62 116 GLN A N 1
ATOM 937 C CA . GLN A 1 116 ? 1.496 -12.744 9.165 1.00 97.62 116 GLN A CA 1
ATOM 938 C C . GLN A 1 116 ? 0.348 -13.700 8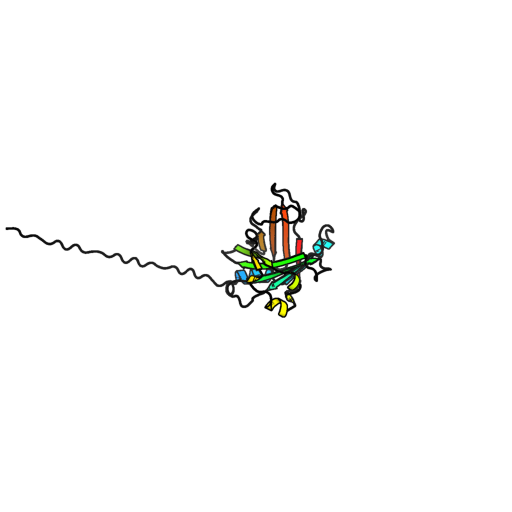.791 1.00 97.62 116 GLN A C 1
ATOM 940 O O . GLN A 1 116 ? -0.812 -13.295 8.787 1.00 97.62 116 GLN A O 1
ATOM 945 N N . GLU A 1 117 ? 0.642 -14.980 8.561 1.00 97.50 117 GLU A N 1
ATOM 946 C CA . GLU A 1 117 ? -0.322 -16.025 8.212 1.00 97.50 117 GLU A CA 1
ATOM 947 C C . GLU A 1 117 ? -1.463 -16.189 9.231 1.00 97.50 117 GLU A C 1
ATOM 949 O O . GLU A 1 117 ? -2.571 -16.573 8.853 1.00 97.50 117 GLU A O 1
ATOM 954 N N . LEU A 1 118 ? -1.240 -15.829 10.501 1.00 97.88 118 LEU A N 1
ATOM 955 C CA . LEU A 1 118 ? -2.275 -15.842 11.543 1.00 97.88 118 LEU A CA 1
ATOM 956 C C . LEU A 1 118 ? -3.377 -14.797 11.298 1.00 97.88 118 LEU A C 1
ATOM 958 O O . LEU A 1 118 ? -4.498 -14.943 11.788 1.00 97.88 118 LEU A O 1
ATOM 962 N N . PHE A 1 119 ? -3.073 -13.756 10.522 1.00 98.38 119 PHE A N 1
ATOM 963 C CA . PHE A 1 119 ? -3.930 -12.590 10.314 1.00 98.38 119 PHE A CA 1
ATOM 964 C C . PHE A 1 119 ? -4.612 -12.567 8.943 1.00 98.38 119 PHE A C 1
ATOM 966 O O . PHE A 1 119 ? -5.275 -11.588 8.619 1.00 98.38 119 PHE A O 1
ATOM 973 N N . ILE A 1 120 ? -4.499 -13.630 8.141 1.00 98.44 120 ILE A N 1
ATOM 974 C CA . ILE A 1 120 ? -5.172 -13.693 6.836 1.00 98.44 120 ILE A CA 1
ATOM 975 C C . ILE A 1 120 ? -6.685 -13.496 7.019 1.00 98.44 120 ILE A C 1
ATOM 977 O O . ILE A 1 120 ? -7.309 -14.198 7.822 1.00 98.44 120 ILE A O 1
ATOM 981 N N . GLY A 1 121 ? -7.278 -12.553 6.287 1.00 97.44 121 GLY A N 1
ATOM 982 C CA . GLY A 1 121 ? -8.696 -12.207 6.379 1.00 97.44 121 GLY A CA 1
ATOM 983 C C . GLY A 1 121 ? -9.087 -11.448 7.653 1.00 97.44 121 GLY A C 1
ATOM 984 O O . GLY A 1 121 ? -10.271 -11.429 8.000 1.00 97.44 121 GLY A O 1
ATOM 985 N N . LEU A 1 122 ? -8.126 -10.836 8.362 1.00 97.38 122 LEU A N 1
ATOM 986 C CA . LEU A 1 122 ? -8.340 -10.105 9.622 1.00 97.38 122 LEU A CA 1
ATOM 987 C C . LEU A 1 122 ? -9.485 -9.089 9.546 1.00 97.38 122 LEU A C 1
ATOM 989 O O . LEU A 1 122 ? -10.227 -8.937 10.510 1.00 97.38 122 LEU A O 1
ATOM 993 N N . GLN A 1 123 ? -9.698 -8.431 8.406 1.00 94.38 123 GLN A N 1
ATOM 994 C CA . GLN A 1 123 ? -10.788 -7.474 8.187 1.00 94.38 123 GLN A CA 1
ATOM 995 C C . GLN A 1 123 ? -12.180 -8.030 8.539 1.00 94.38 123 GLN A C 1
ATOM 997 O O . GLN A 1 123 ? -13.032 -7.261 8.991 1.00 94.38 123 GLN A O 1
ATOM 1002 N N . ASN A 1 124 ? -12.374 -9.348 8.418 1.00 95.56 124 ASN A N 1
ATOM 1003 C CA . ASN A 1 124 ? -13.642 -10.044 8.650 1.00 95.56 124 ASN A CA 1
ATOM 1004 C C . ASN A 1 124 ? -13.674 -10.842 9.967 1.00 95.56 124 ASN A C 1
ATOM 1006 O O . ASN A 1 124 ? -14.664 -11.514 10.245 1.00 95.56 124 ASN A O 1
ATOM 1010 N N . ASP A 1 125 ? -12.615 -10.785 10.778 1.00 97.31 125 ASP A N 1
ATOM 1011 C CA . ASP A 1 125 ? -12.448 -11.634 11.959 1.00 97.31 125 ASP A CA 1
ATOM 1012 C C . ASP A 1 125 ? -12.036 -10.792 13.174 1.00 97.31 125 ASP A C 1
ATOM 1014 O O . ASP A 1 125 ? -10.912 -10.293 13.277 1.00 97.31 125 ASP A O 1
ATOM 1018 N N . LYS A 1 126 ? -12.970 -10.629 14.120 1.00 95.56 126 LYS A N 1
ATOM 1019 C CA . LYS A 1 126 ? -12.735 -9.835 15.331 1.00 95.56 126 LYS A CA 1
ATOM 1020 C C . LYS A 1 126 ? -11.624 -10.432 16.200 1.00 95.56 126 LYS A C 1
ATOM 1022 O O . LYS A 1 126 ? -10.824 -9.682 16.748 1.00 95.56 126 LYS A O 1
ATOM 1027 N N . THR A 1 127 ? -11.548 -11.756 16.309 1.00 97.38 127 THR A N 1
ATOM 1028 C CA . THR A 1 127 ? -10.534 -12.421 17.134 1.00 97.38 127 THR A CA 1
ATOM 1029 C C . THR A 1 127 ? -9.136 -12.144 16.591 1.00 97.38 127 THR A C 1
ATOM 1031 O O . THR A 1 127 ? -8.250 -11.788 17.366 1.00 97.38 127 THR A O 1
ATOM 1034 N N . LYS A 1 128 ? -8.953 -12.200 15.265 1.00 98.00 128 LYS A N 1
ATOM 1035 C CA . LYS A 1 128 ? -7.680 -11.821 14.623 1.00 98.00 128 LYS A CA 1
ATOM 1036 C C . LYS A 1 128 ? -7.352 -10.338 14.791 1.00 98.00 128 LYS A C 1
ATOM 1038 O O . LYS A 1 128 ? -6.191 -9.998 15.020 1.00 98.00 128 LYS A O 1
ATOM 1043 N N . LYS A 1 129 ? -8.355 -9.452 14.691 1.00 96.69 129 LYS A N 1
ATOM 1044 C CA . LYS A 1 129 ? -8.178 -8.008 14.948 1.00 96.69 129 LYS A CA 1
ATOM 1045 C C . LYS A 1 129 ? -7.676 -7.749 16.363 1.00 96.69 129 LYS A C 1
ATOM 1047 O O . LYS A 1 129 ? -6.740 -6.977 16.535 1.00 96.69 129 LYS A O 1
ATOM 1052 N N . ASP A 1 130 ? -8.285 -8.401 17.350 1.00 95.50 130 ASP A N 1
ATOM 1053 C CA . ASP A 1 130 ? -7.942 -8.224 18.761 1.00 95.50 130 ASP A CA 1
ATOM 1054 C C . ASP A 1 130 ? -6.567 -8.829 19.104 1.00 95.50 130 ASP A C 1
ATOM 1056 O O . ASP A 1 130 ? -5.899 -8.348 20.019 1.00 95.50 130 ASP A O 1
ATOM 1060 N N . SER A 1 131 ? -6.122 -9.867 18.381 1.00 97.44 131 SER A N 1
ATOM 1061 C CA . SER A 1 131 ? -4.831 -10.521 18.631 1.00 97.44 131 SER A CA 1
ATOM 1062 C C . SER A 1 131 ? -3.635 -9.833 17.965 1.00 97.44 131 SER A C 1
ATOM 1064 O O . SER A 1 131 ? -2.498 -10.095 18.359 1.00 97.44 131 SER A O 1
ATOM 1066 N N . LEU A 1 132 ? -3.851 -8.974 16.961 1.00 98.19 132 LEU A N 1
ATOM 1067 C CA . LEU A 1 132 ? -2.780 -8.192 16.340 1.00 98.19 132 LEU A CA 1
ATOM 1068 C C . LEU A 1 132 ? -2.411 -7.010 17.246 1.00 98.19 132 LEU A C 1
ATOM 1070 O O . LEU A 1 132 ? -3.188 -6.070 17.398 1.00 98.19 132 LEU A O 1
ATOM 1074 N N . ILE A 1 133 ? -1.203 -7.026 17.812 1.00 97.25 133 ILE A N 1
ATOM 1075 C CA . ILE A 1 133 ? -0.717 -5.984 18.733 1.00 97.25 133 ILE A CA 1
ATOM 1076 C C . ILE A 1 133 ? 0.529 -5.264 18.189 1.00 97.25 133 ILE A C 1
ATOM 1078 O O . ILE A 1 133 ? 1.276 -5.851 17.403 1.00 97.25 133 ILE A O 1
ATOM 1082 N N . PRO A 1 134 ? 0.817 -4.019 18.625 1.00 96.81 134 PRO A N 1
ATOM 1083 C CA . PRO A 1 134 ? 1.931 -3.228 18.091 1.00 96.81 134 PRO A CA 1
ATOM 1084 C C . PRO A 1 134 ? 3.316 -3.891 18.169 1.00 96.81 134 PRO A C 1
ATOM 1086 O O . PRO A 1 134 ? 4.153 -3.662 17.306 1.00 96.81 134 PRO A O 1
ATOM 1089 N N . SER A 1 135 ? 3.577 -4.751 19.157 1.00 97.69 135 SER A N 1
ATOM 1090 C CA . SER A 1 135 ? 4.863 -5.460 19.281 1.00 97.69 135 SER A CA 1
ATOM 1091 C C . SER A 1 135 ? 5.080 -6.566 18.236 1.00 97.69 135 SER A C 1
ATOM 1093 O O . SER A 1 135 ? 6.174 -7.128 18.151 1.00 97.69 135 SER A O 1
ATOM 1095 N N . MET A 1 136 ? 4.052 -6.899 17.449 1.00 98.38 136 MET A N 1
ATOM 1096 C CA . MET A 1 136 ? 4.122 -7.874 16.355 1.00 98.38 136 MET A CA 1
ATOM 1097 C C . MET A 1 136 ? 4.444 -7.235 15.005 1.00 98.38 136 MET A C 1
ATOM 1099 O O . MET A 1 136 ? 4.638 -7.964 14.032 1.00 98.38 136 MET A O 1
ATOM 1103 N N . ILE A 1 137 ? 4.491 -5.904 14.929 1.00 98.62 137 ILE A N 1
ATOM 1104 C CA . ILE A 1 137 ? 4.810 -5.191 13.697 1.00 98.62 137 ILE A CA 1
ATOM 1105 C C . ILE A 1 137 ? 6.201 -4.564 13.764 1.00 98.62 137 ILE A C 1
ATOM 1107 O O . ILE A 1 137 ? 6.662 -4.139 14.819 1.00 98.62 137 ILE A O 1
ATOM 1111 N N . GLU A 1 138 ? 6.873 -4.500 12.620 1.00 98.50 138 GLU A N 1
ATOM 1112 C CA . GLU A 1 138 ? 8.217 -3.932 12.493 1.00 98.50 138 GLU A CA 1
ATOM 1113 C C . GLU A 1 138 ? 8.242 -2.920 11.355 1.00 98.50 138 GLU A C 1
ATOM 1115 O O . GLU A 1 138 ? 7.780 -3.219 10.252 1.00 98.50 138 GLU A O 1
ATOM 1120 N N . LEU A 1 139 ? 8.760 -1.720 11.624 1.00 98.50 139 LEU A N 1
ATOM 1121 C CA . LEU A 1 139 ? 8.865 -0.667 10.620 1.00 98.50 139 LEU A CA 1
ATOM 1122 C C . LEU A 1 139 ? 9.835 -1.102 9.519 1.00 98.50 139 LEU A C 1
ATOM 1124 O O . LEU A 1 139 ? 10.971 -1.497 9.784 1.00 98.50 139 LEU A O 1
ATOM 1128 N N . LYS A 1 140 ? 9.403 -0.990 8.263 1.00 97.19 140 LYS A N 1
ATOM 1129 C CA . LYS A 1 140 ? 10.302 -1.060 7.115 1.00 97.19 140 LYS A CA 1
ATOM 1130 C C . LYS A 1 140 ? 10.960 0.301 6.928 1.00 97.19 140 LYS A C 1
ATOM 1132 O O . LYS A 1 140 ? 10.455 1.143 6.186 1.00 97.19 140 LYS A O 1
ATOM 1137 N N . GLU A 1 141 ? 12.082 0.490 7.609 1.00 97.12 141 GLU A N 1
ATOM 1138 C CA . GLU A 1 141 ? 12.882 1.710 7.508 1.00 97.12 141 GLU A CA 1
ATOM 1139 C C . GLU A 1 141 ? 13.177 2.072 6.047 1.00 97.12 141 GLU A C 1
ATOM 1141 O O . GLU A 1 141 ? 13.480 1.205 5.224 1.00 97.12 141 GLU A O 1
ATOM 1146 N N . GLY A 1 142 ? 13.030 3.357 5.718 1.00 97.38 142 GLY A N 1
ATOM 1147 C CA . GLY A 1 142 ? 13.235 3.886 4.365 1.00 97.38 142 GLY A CA 1
ATOM 1148 C C . GLY A 1 142 ? 12.131 3.567 3.346 1.00 97.38 142 GLY A C 1
ATOM 1149 O O . GLY A 1 142 ? 12.209 4.017 2.206 1.00 97.38 142 GLY A O 1
ATOM 1150 N N . CYS A 1 143 ? 11.078 2.837 3.733 1.00 98.06 143 CYS A N 1
ATOM 1151 C CA . CYS A 1 143 ? 9.965 2.476 2.845 1.00 98.06 143 CYS A CA 1
ATOM 1152 C C . CYS A 1 143 ? 8.714 3.353 2.992 1.00 98.06 143 CYS A C 1
ATOM 1154 O O . CYS A 1 143 ? 7.672 3.014 2.430 1.00 98.06 143 CYS A O 1
ATOM 1156 N N . THR A 1 144 ? 8.782 4.460 3.733 1.00 98.44 144 THR A N 1
ATOM 1157 C CA . THR A 1 144 ? 7.661 5.401 3.847 1.00 98.44 144 THR A CA 1
ATOM 1158 C C . THR A 1 144 ? 7.267 5.934 2.474 1.00 98.44 144 THR A C 1
ATOM 1160 O O . THR A 1 144 ? 8.087 6.490 1.740 1.00 98.44 144 THR A O 1
ATOM 1163 N N . VAL A 1 145 ? 5.984 5.809 2.140 1.00 98.50 145 VAL A N 1
ATOM 1164 C CA . VAL A 1 145 ? 5.412 6.432 0.945 1.00 98.50 145 VAL A CA 1
ATOM 1165 C C . VAL A 1 145 ? 4.975 7.843 1.309 1.00 98.50 145 VAL A C 1
ATOM 1167 O O . VAL A 1 145 ? 4.144 8.019 2.198 1.00 98.50 145 VAL A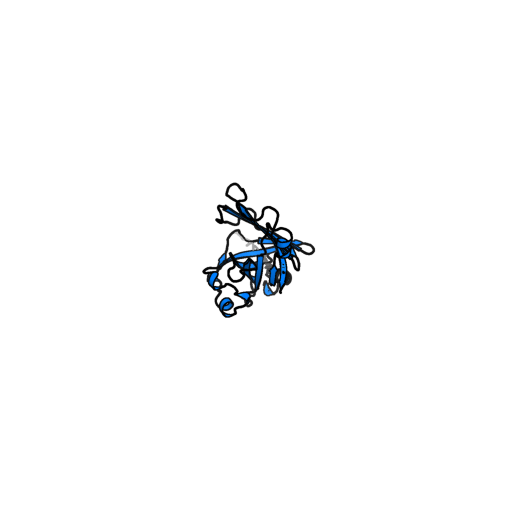 O 1
ATOM 1170 N N . THR A 1 146 ? 5.500 8.844 0.605 1.00 98.62 146 THR A N 1
ATOM 1171 C CA . THR A 1 146 ? 5.101 10.249 0.763 1.00 98.62 146 THR A CA 1
ATOM 1172 C C . THR A 1 146 ? 4.292 10.693 -0.447 1.00 98.62 146 THR A C 1
ATOM 1174 O O . THR A 1 146 ? 4.747 10.566 -1.581 1.00 98.62 146 THR A O 1
ATOM 1177 N N . MET A 1 147 ? 3.101 11.241 -0.215 1.00 98.62 147 MET A N 1
ATOM 1178 C CA . MET A 1 147 ? 2.172 11.704 -1.245 1.00 98.62 147 MET A CA 1
ATOM 1179 C C . MET A 1 147 ? 1.830 13.176 -1.051 1.00 98.62 147 MET A C 1
ATOM 1181 O O . MET A 1 147 ? 1.595 13.644 0.063 1.00 98.62 147 MET A O 1
ATOM 1185 N N . LYS A 1 148 ? 1.748 13.907 -2.159 1.00 98.56 148 LYS A N 1
ATOM 1186 C CA . LYS A 1 148 ? 1.275 15.289 -2.199 1.00 98.56 148 LYS A CA 1
ATOM 1187 C C . LYS A 1 148 ? -0.167 15.320 -2.684 1.00 98.56 148 LYS A C 1
ATOM 1189 O O . LYS A 1 148 ? -0.499 14.704 -3.698 1.00 98.56 148 LYS A O 1
ATOM 1194 N N . LYS A 1 149 ? -1.015 16.060 -1.974 1.00 98.31 149 LYS A N 1
ATOM 1195 C CA . LYS A 1 149 ? -2.382 16.358 -2.407 1.00 98.31 149 LYS A CA 1
ATOM 1196 C C . LYS A 1 149 ? -2.352 17.405 -3.515 1.00 98.31 149 LYS A C 1
ATOM 1198 O O . LYS A 1 149 ? -1.738 18.462 -3.370 1.00 98.31 149 LYS A O 1
ATOM 1203 N N . MET A 1 150 ? -3.059 17.110 -4.593 1.00 96.25 150 MET A N 1
ATOM 1204 C CA . MET A 1 150 ? -3.307 17.984 -5.734 1.00 96.25 150 MET A CA 1
ATOM 1205 C C . MET A 1 150 ? -4.820 18.083 -5.968 1.00 96.25 150 MET A C 1
ATOM 1207 O O . MET A 1 150 ? -5.621 17.500 -5.231 1.00 96.25 150 MET A O 1
ATOM 1211 N N . ILE A 1 151 ? -5.239 18.848 -6.976 1.00 94.88 151 ILE A N 1
ATOM 1212 C CA . ILE A 1 151 ? -6.660 18.964 -7.322 1.00 94.88 151 ILE A CA 1
ATOM 1213 C C . ILE A 1 151 ? -7.171 17.584 -7.761 1.00 94.88 151 ILE A C 1
ATOM 1215 O O . ILE A 1 151 ? -6.736 17.046 -8.775 1.00 94.88 151 ILE A O 1
ATOM 1219 N N . GLY A 1 152 ? -8.076 17.008 -6.968 1.00 93.75 152 GLY A N 1
ATOM 1220 C CA . GLY A 1 152 ? -8.755 15.744 -7.269 1.00 93.75 152 GLY A CA 1
ATOM 1221 C C . GLY A 1 152 ? -7.936 14.462 -7.073 1.00 93.75 152 GLY A C 1
ATOM 1222 O O . GLY A 1 152 ? -8.474 13.387 -7.329 1.00 93.75 152 GLY A O 1
ATOM 1223 N N . LEU A 1 153 ? -6.670 14.529 -6.634 1.00 97.44 153 LEU A N 1
ATOM 1224 C CA . LEU A 1 153 ? -5.844 13.330 -6.434 1.00 97.44 153 LEU A CA 1
ATOM 1225 C C . LEU A 1 153 ? -4.695 13.528 -5.435 1.00 97.44 153 LEU A C 1
ATOM 1227 O O . LEU A 1 153 ? -4.306 14.653 -5.123 1.00 97.44 153 LEU A O 1
ATOM 1231 N N . TYR A 1 154 ? -4.115 12.417 -4.987 1.00 98.62 154 TYR A N 1
ATOM 1232 C CA . TYR A 1 154 ? -2.873 12.351 -4.218 1.00 98.62 154 TYR A CA 1
ATOM 1233 C C . TYR A 1 154 ? -1.840 11.571 -5.031 1.00 98.62 154 TYR A C 1
ATOM 1235 O O . TYR A 1 154 ? -2.167 10.524 -5.585 1.00 98.62 154 TYR A O 1
ATOM 1243 N N . SER A 1 155 ? -0.604 12.058 -5.125 1.00 98.50 155 SER A N 1
ATOM 1244 C CA . SER A 1 155 ? 0.448 11.349 -5.862 1.00 98.50 155 SER A CA 1
ATOM 1245 C C . SER A 1 155 ? 1.802 11.468 -5.184 1.00 98.50 155 SER A C 1
ATOM 1247 O O . SER A 1 155 ? 2.104 12.477 -4.544 1.00 98.50 155 SER A O 1
ATOM 1249 N N . GLY A 1 156 ? 2.611 10.423 -5.305 1.00 98.25 156 GLY A N 1
ATOM 1250 C CA . GLY A 1 156 ? 3.956 10.382 -4.756 1.00 98.25 156 GLY A CA 1
ATOM 1251 C C . GLY A 1 156 ? 4.512 8.969 -4.739 1.00 98.25 156 GLY A C 1
ATOM 1252 O O . GLY A 1 156 ? 4.199 8.173 -5.621 1.00 98.25 156 GLY A O 1
ATOM 1253 N N . GLY A 1 157 ? 5.352 8.655 -3.760 1.00 98.25 157 GLY A N 1
ATOM 1254 C CA . GLY A 1 157 ? 6.079 7.394 -3.743 1.00 98.25 157 GLY A CA 1
ATOM 1255 C C . GLY A 1 157 ? 7.060 7.269 -2.589 1.00 98.25 157 GLY A C 1
ATOM 1256 O O . GLY A 1 157 ? 7.091 8.114 -1.693 1.00 98.25 157 GLY A O 1
ATOM 1257 N N . THR A 1 158 ? 7.855 6.205 -2.619 1.00 97.94 158 THR A N 1
ATOM 1258 C CA . THR A 1 158 ? 9.031 6.070 -1.751 1.00 97.94 158 THR A CA 1
ATOM 1259 C C . THR A 1 158 ? 10.128 7.042 -2.174 1.00 97.94 158 THR A C 1
ATOM 1261 O O . THR A 1 158 ? 10.212 7.437 -3.341 1.00 97.94 158 THR A O 1
ATOM 1264 N N . ASP A 1 159 ? 11.007 7.396 -1.238 1.00 94.56 159 ASP A N 1
ATOM 1265 C CA . ASP A 1 159 ? 12.230 8.119 -1.573 1.00 94.56 159 ASP A CA 1
ATOM 1266 C C . ASP A 1 159 ? 13.209 7.180 -2.282 1.00 94.56 159 ASP A C 1
ATOM 1268 O O . ASP A 1 159 ? 13.921 6.412 -1.641 1.00 94.56 159 ASP A O 1
ATOM 1272 N N . THR A 1 160 ? 13.203 7.243 -3.614 1.00 91.06 160 THR A N 1
ATOM 1273 C CA . THR A 1 160 ? 14.237 6.680 -4.492 1.00 91.06 160 THR A CA 1
ATOM 1274 C C . THR A 1 160 ? 14.736 5.299 -4.045 1.00 91.06 160 THR A C 1
ATOM 1276 O O . THR A 1 160 ? 13.957 4.349 -4.032 1.00 91.06 160 THR A O 1
ATOM 1279 N N . ASP A 1 161 ? 16.011 5.177 -3.681 1.00 92.75 161 ASP A N 1
ATOM 1280 C CA . ASP A 1 161 ? 16.693 3.926 -3.350 1.00 92.75 161 ASP A CA 1
ATOM 1281 C C . ASP A 1 161 ? 16.636 3.550 -1.859 1.00 92.75 161 ASP A C 1
ATOM 1283 O O . ASP A 1 161 ? 17.279 2.589 -1.433 1.00 92.75 161 ASP A O 1
ATOM 1287 N N . LYS A 1 162 ? 15.863 4.286 -1.048 1.00 96.38 162 LYS A N 1
ATOM 1288 C CA . LYS A 1 162 ? 15.889 4.158 0.417 1.00 96.38 162 LYS A CA 1
ATOM 1289 C C . LYS A 1 162 ? 15.130 2.967 0.966 1.00 96.38 162 LYS A C 1
ATOM 1291 O O . LYS A 1 162 ? 15.389 2.594 2.104 1.00 96.38 162 LYS A O 1
ATOM 1296 N N . CYS A 1 163 ? 14.229 2.357 0.200 1.00 97.31 163 CYS A N 1
ATOM 1297 C CA . CYS A 1 163 ? 13.463 1.209 0.671 1.00 97.31 163 CYS A CA 1
ATOM 1298 C C . CYS A 1 163 ? 14.202 -0.105 0.365 1.00 97.31 163 CYS A C 1
ATOM 1300 O O . CYS A 1 163 ? 14.178 -0.561 -0.783 1.00 97.31 163 CYS A O 1
ATOM 1302 N N . PRO A 1 164 ? 14.835 -0.762 1.355 1.00 96.56 164 PRO A N 1
ATOM 1303 C CA . PRO A 1 164 ? 15.599 -1.976 1.117 1.00 96.56 164 PRO A CA 1
ATOM 1304 C C . PRO A 1 164 ? 14.689 -3.143 0.726 1.00 96.56 164 PRO A C 1
ATOM 1306 O O . PRO A 1 164 ? 13.607 -3.366 1.290 1.00 96.56 164 PRO A O 1
ATOM 1309 N N . SER A 1 165 ? 15.169 -3.939 -0.224 1.00 95.19 165 SER A N 1
ATOM 1310 C CA . SER A 1 165 ? 14.498 -5.147 -0.693 1.00 95.19 165 SER A CA 1
ATOM 1311 C C . SER A 1 165 ? 15.540 -6.183 -1.065 1.00 95.19 165 SER A C 1
ATOM 1313 O O . SER A 1 165 ? 16.519 -5.846 -1.707 1.00 95.19 165 SER A O 1
ATOM 1315 N N . ASN A 1 166 ? 15.305 -7.437 -0.696 1.00 93.38 166 ASN A N 1
ATOM 1316 C CA . ASN A 1 166 ? 16.095 -8.598 -1.110 1.00 93.38 166 ASN A CA 1
ATOM 1317 C C . ASN A 1 166 ? 15.294 -9.537 -2.033 1.00 93.38 166 ASN A C 1
ATOM 1319 O O . ASN A 1 166 ? 15.726 -10.647 -2.347 1.00 93.38 166 ASN A O 1
ATOM 1323 N N . LEU A 1 167 ? 14.098 -9.116 -2.457 1.00 91.88 167 LEU A N 1
ATOM 1324 C CA . LEU A 1 167 ? 13.217 -9.929 -3.284 1.00 91.88 167 LEU A CA 1
ATOM 1325 C C . LEU A 1 167 ? 13.823 -10.094 -4.683 1.00 91.88 167 LEU A C 1
ATOM 1327 O O . LEU A 1 167 ? 14.111 -9.101 -5.345 1.00 91.88 167 LEU A O 1
ATOM 1331 N N . ARG A 1 168 ? 13.977 -11.345 -5.139 1.00 92.50 168 ARG A N 1
ATOM 1332 C CA . ARG A 1 168 ? 14.420 -11.700 -6.505 1.00 92.50 168 ARG A CA 1
ATOM 1333 C C . ARG A 1 168 ? 15.690 -10.953 -6.958 1.00 92.50 168 ARG A C 1
ATOM 1335 O O . ARG A 1 168 ? 15.770 -10.505 -8.094 1.00 92.50 168 ARG A O 1
ATOM 1342 N N . GLY A 1 169 ? 16.665 -10.801 -6.059 1.00 93.31 169 GLY A N 1
ATOM 1343 C CA . GLY A 1 169 ? 17.949 -10.156 -6.367 1.00 93.31 169 GLY A CA 1
ATOM 1344 C C . GLY A 1 169 ? 17.935 -8.625 -6.336 1.00 93.31 169 GLY A C 1
ATOM 1345 O O . GLY A 1 169 ? 18.939 -8.009 -6.687 1.00 93.31 169 GLY A O 1
ATOM 1346 N N . ALA A 1 170 ? 16.835 -8.001 -5.904 1.00 97.06 170 ALA A N 1
ATOM 1347 C CA . ALA A 1 170 ? 16.818 -6.564 -5.667 1.00 97.06 170 ALA A CA 1
ATOM 1348 C C . ALA A 1 170 ? 17.756 -6.186 -4.509 1.00 97.06 170 ALA A C 1
ATOM 1350 O O . ALA A 1 170 ? 18.062 -7.005 -3.644 1.00 97.06 170 ALA A O 1
ATOM 1351 N N . SER A 1 171 ? 18.209 -4.936 -4.526 1.00 97.50 171 SER A N 1
ATOM 1352 C CA . SER A 1 171 ? 18.851 -4.232 -3.412 1.00 97.50 171 SER A CA 1
ATOM 1353 C C . SER A 1 171 ? 17.905 -3.190 -2.806 1.00 97.50 171 SER A C 1
ATOM 1355 O O . SER A 1 171 ? 17.896 -2.990 -1.592 1.00 97.50 171 SER A O 1
ATOM 1357 N N . PHE A 1 172 ? 17.050 -2.580 -3.629 1.00 97.88 172 PHE A N 1
ATOM 1358 C CA . PHE A 1 172 ? 15.999 -1.672 -3.178 1.00 97.88 172 PHE A CA 1
ATOM 1359 C C . PHE A 1 172 ? 14.716 -1.853 -3.992 1.00 97.88 172 PHE A C 1
ATOM 1361 O O . PHE A 1 172 ? 14.698 -2.486 -5.052 1.00 97.88 172 PHE A O 1
ATOM 1368 N N . ALA A 1 173 ? 13.619 -1.324 -3.465 1.00 97.62 173 ALA A N 1
ATOM 1369 C CA . ALA A 1 173 ? 12.342 -1.241 -4.150 1.00 97.62 173 ALA A CA 1
ATOM 1370 C C . ALA A 1 173 ? 11.866 0.206 -4.208 1.00 97.62 173 ALA A C 1
ATOM 1372 O O . ALA A 1 173 ? 12.145 0.996 -3.311 1.00 97.62 173 ALA A O 1
ATOM 1373 N N . THR A 1 174 ? 11.105 0.535 -5.242 1.00 97.75 174 THR A N 1
ATOM 1374 C CA . THR A 1 174 ? 10.416 1.818 -5.342 1.00 97.75 174 THR A CA 1
ATOM 1375 C C . THR A 1 174 ? 8.926 1.595 -5.481 1.00 97.75 174 THR A C 1
ATOM 1377 O O . THR A 1 174 ? 8.512 0.696 -6.215 1.00 97.75 174 THR A O 1
ATOM 1380 N N . THR A 1 175 ? 8.143 2.472 -4.869 1.00 97.38 175 THR A N 1
ATOM 1381 C CA . THR A 1 175 ? 6.700 2.556 -5.085 1.00 97.38 175 THR A CA 1
ATOM 1382 C C . THR A 1 175 ? 6.361 3.927 -5.652 1.00 97.38 175 THR A C 1
ATOM 1384 O O . THR A 1 175 ? 6.817 4.937 -5.117 1.00 97.38 175 THR A O 1
ATOM 1387 N N . LYS A 1 176 ? 5.525 3.978 -6.693 1.00 98.19 176 LYS A N 1
ATOM 1388 C CA . LYS A 1 176 ? 4.824 5.197 -7.132 1.00 98.19 176 LYS A CA 1
ATOM 1389 C C . LYS A 1 176 ? 3.321 5.002 -6.987 1.00 98.19 176 LYS A C 1
ATOM 1391 O O . LYS A 1 176 ? 2.796 3.978 -7.413 1.00 98.19 176 LYS A O 1
ATOM 1396 N N . ILE A 1 177 ? 2.644 5.988 -6.409 1.00 98.19 177 ILE A N 1
ATOM 1397 C CA . ILE A 1 177 ? 1.209 5.970 -6.133 1.00 98.19 177 ILE A CA 1
ATOM 1398 C C . ILE A 1 177 ? 0.515 7.136 -6.830 1.00 98.19 177 ILE A C 1
ATOM 1400 O O . ILE A 1 177 ? 0.987 8.276 -6.777 1.00 98.19 177 ILE A O 1
ATOM 1404 N N . THR A 1 178 ? -0.658 6.854 -7.394 1.00 98.62 178 THR A N 1
ATOM 1405 C CA . THR A 1 178 ? -1.687 7.855 -7.690 1.00 98.62 178 THR A CA 1
ATOM 1406 C C . THR A 1 178 ? -3.014 7.394 -7.096 1.00 98.62 178 THR A C 1
ATOM 1408 O O . THR A 1 178 ? -3.552 6.366 -7.491 1.00 98.62 178 THR A O 1
ATOM 1411 N N . LEU A 1 179 ? -3.556 8.161 -6.155 1.00 98.69 179 LEU A N 1
ATOM 1412 C CA . LEU A 1 179 ? -4.804 7.870 -5.452 1.00 98.69 179 LEU A CA 1
ATOM 1413 C C . LEU A 1 179 ? -5.866 8.922 -5.790 1.00 98.69 179 LEU A C 1
ATOM 1415 O O . LEU A 1 179 ? -5.624 10.126 -5.678 1.00 98.69 179 LEU A O 1
ATOM 1419 N N . LYS A 1 180 ? -7.055 8.454 -6.165 1.00 98.19 180 LYS A N 1
ATOM 1420 C CA . LYS A 1 180 ? -8.277 9.247 -6.380 1.00 98.19 180 LYS A CA 1
ATOM 1421 C C . LYS A 1 180 ? -9.420 8.623 -5.573 1.00 98.19 180 LYS A C 1
ATOM 1423 O O . LYS A 1 180 ? -9.214 7.643 -4.870 1.00 98.19 180 LYS A O 1
ATOM 1428 N N . GLU A 1 181 ? -10.627 9.171 -5.690 1.00 96.06 181 GLU A N 1
ATOM 1429 C CA . GLU A 1 181 ? -11.788 8.759 -4.887 1.00 96.06 181 GLU A CA 1
ATOM 1430 C C . GLU A 1 181 ? -12.073 7.243 -4.920 1.00 96.06 181 GLU A C 1
ATOM 1432 O O . GLU A 1 181 ? -12.214 6.603 -3.876 1.00 96.06 181 GLU A O 1
ATOM 1437 N N . ASN A 1 182 ? -12.070 6.651 -6.118 1.00 97.38 182 ASN A N 1
ATOM 1438 C CA . ASN A 1 182 ? -12.409 5.239 -6.337 1.00 97.38 182 ASN A CA 1
ATOM 1439 C C . ASN A 1 182 ? -11.312 4.438 -7.042 1.00 97.38 182 ASN A C 1
ATOM 1441 O O . ASN A 1 182 ? -11.543 3.297 -7.436 1.00 97.38 182 ASN A O 1
ATOM 1445 N N . THR A 1 183 ? -10.127 5.023 -7.224 1.00 98.31 183 THR A N 1
ATOM 1446 C CA . THR A 1 183 ? -9.034 4.369 -7.946 1.00 98.31 183 THR A CA 1
ATOM 1447 C C . THR A 1 183 ? -7.707 4.563 -7.241 1.00 98.31 183 THR A C 1
ATOM 1449 O O . THR A 1 183 ? -7.368 5.685 -6.853 1.00 98.31 183 THR A O 1
ATOM 1452 N N . LEU A 1 184 ? -6.923 3.495 -7.186 1.00 98.62 184 LEU A N 1
ATOM 1453 C CA . LEU A 1 184 ? -5.541 3.505 -6.738 1.00 98.62 184 LEU A CA 1
ATOM 1454 C C . LEU A 1 184 ? -4.670 2.909 -7.840 1.00 98.62 184 LEU A C 1
ATOM 1456 O O . LEU A 1 184 ? -4.811 1.743 -8.186 1.00 98.62 184 LEU A O 1
ATOM 1460 N N . GLU A 1 185 ? -3.742 3.692 -8.368 1.00 98.62 185 GLU A N 1
ATOM 1461 C CA . GLU A 1 185 ? -2.649 3.165 -9.173 1.00 98.62 185 GLU A CA 1
ATOM 1462 C C . GLU A 1 185 ? -1.415 2.998 -8.288 1.00 98.62 185 GLU A C 1
ATOM 1464 O O . GLU A 1 185 ? -0.993 3.953 -7.630 1.00 98.62 185 GLU A O 1
ATOM 1469 N N . SER A 1 186 ? -0.849 1.790 -8.271 1.00 97.75 186 SER A N 1
ATOM 1470 C CA . SER A 1 186 ? 0.345 1.454 -7.495 1.00 97.75 186 SER A CA 1
ATOM 1471 C C . SER A 1 186 ? 1.375 0.765 -8.373 1.00 97.75 186 SER A C 1
ATOM 1473 O O . SER A 1 186 ? 1.135 -0.322 -8.903 1.00 97.75 186 SER A O 1
ATOM 1475 N N . TRP A 1 187 ? 2.548 1.374 -8.501 1.00 97.69 187 TRP A N 1
ATOM 1476 C CA . TRP A 1 187 ? 3.651 0.835 -9.280 1.00 97.69 187 TRP A CA 1
ATOM 1477 C C . TRP A 1 187 ? 4.828 0.486 -8.376 1.00 97.69 187 TRP A C 1
ATOM 1479 O O . TRP A 1 187 ? 5.624 1.349 -8.013 1.00 97.69 187 TRP A O 1
ATOM 1489 N N . ASP A 1 188 ? 4.907 -0.797 -8.022 1.00 95.88 188 ASP A N 1
ATOM 1490 C CA . ASP A 1 188 ? 6.007 -1.368 -7.251 1.00 95.88 188 ASP A CA 1
ATOM 1491 C C . ASP A 1 188 ? 7.029 -2.018 -8.189 1.00 95.88 188 ASP A C 1
ATOM 1493 O O . ASP A 1 188 ? 6.687 -2.890 -8.997 1.00 95.88 188 ASP A O 1
ATOM 1497 N N . GLN A 1 189 ? 8.291 -1.630 -8.047 1.00 97.19 189 GLN A N 1
ATOM 1498 C CA . GLN A 1 189 ? 9.407 -2.164 -8.827 1.00 97.19 189 GLN A CA 1
ATOM 1499 C C . GLN A 1 189 ? 10.597 -2.433 -7.910 1.00 97.19 189 GLN A C 1
ATOM 1501 O O . GLN A 1 189 ? 10.811 -1.710 -6.938 1.00 97.19 189 GLN A O 1
ATOM 1506 N N . GLY A 1 190 ? 11.377 -3.465 -8.220 1.00 97.50 190 GLY A N 1
ATOM 1507 C CA . GLY A 1 190 ? 12.627 -3.756 -7.525 1.00 97.50 190 GLY A CA 1
ATOM 1508 C C . GLY A 1 190 ? 13.819 -3.633 -8.440 1.00 97.50 190 GLY A C 1
ATOM 1509 O O . GLY A 1 190 ? 13.750 -4.046 -9.597 1.00 97.50 190 GLY A O 1
ATOM 1510 N N . PHE A 1 191 ? 14.910 -3.120 -7.890 1.00 98.19 191 PHE A N 1
ATOM 1511 C CA . PHE A 1 191 ? 16.125 -2.805 -8.623 1.00 98.19 191 PHE A CA 1
ATOM 1512 C C . PHE A 1 191 ? 17.333 -3.418 -7.927 1.00 98.19 191 PHE A C 1
ATOM 1514 O O . PHE A 1 191 ? 17.381 -3.467 -6.696 1.00 98.19 191 PHE A O 1
ATOM 1521 N N . ASP A 1 192 ? 18.295 -3.906 -8.704 1.00 97.38 192 ASP A N 1
ATOM 1522 C CA . ASP A 1 192 ? 19.589 -4.345 -8.185 1.00 97.38 192 ASP A CA 1
ATOM 1523 C C . ASP A 1 192 ? 20.466 -3.151 -7.750 1.00 97.38 192 ASP A C 1
AT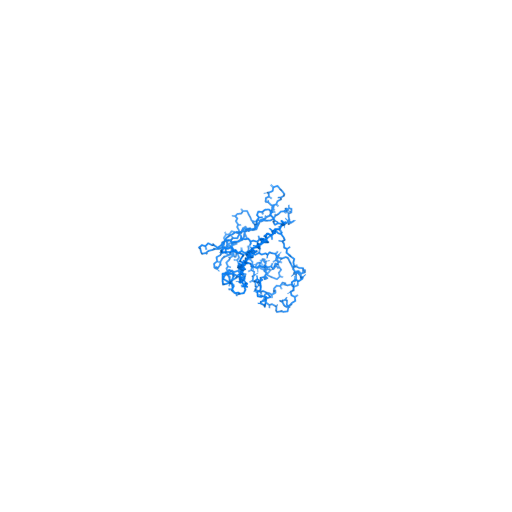OM 1525 O O . ASP A 1 192 ? 20.088 -1.984 -7.872 1.00 97.38 192 ASP A O 1
ATOM 1529 N N . LYS A 1 193 ? 21.673 -3.435 -7.249 1.00 96.25 193 LYS A N 1
ATOM 1530 C CA . LYS A 1 193 ? 22.631 -2.410 -6.797 1.00 96.25 193 LYS A CA 1
ATOM 1531 C C . LYS A 1 193 ? 23.105 -1.446 -7.893 1.00 96.25 193 LYS A C 1
ATOM 1533 O O . LYS A 1 193 ? 23.669 -0.407 -7.569 1.00 96.25 193 LYS A O 1
ATOM 1538 N N . ASN A 1 194 ? 22.930 -1.802 -9.166 1.00 96.56 194 ASN A N 1
ATOM 1539 C CA . ASN A 1 194 ? 23.305 -0.977 -10.313 1.00 96.56 194 ASN A CA 1
ATOM 1540 C C . ASN A 1 194 ? 22.107 -0.168 -10.846 1.00 96.56 194 ASN A C 1
ATOM 1542 O O . ASN A 1 194 ? 22.248 0.541 -11.840 1.00 96.56 194 ASN A O 1
ATOM 1546 N N . GLY A 1 195 ? 20.930 -0.281 -10.217 1.00 95.75 195 GLY A N 1
ATOM 1547 C CA . GLY A 1 195 ? 19.703 0.382 -10.654 1.00 95.75 195 GLY A CA 1
ATOM 1548 C C . GLY A 1 195 ? 18.983 -0.332 -11.801 1.00 95.75 195 GLY A C 1
ATOM 1549 O O . GLY A 1 195 ? 18.109 0.264 -12.430 1.00 95.75 195 GLY A O 1
ATOM 1550 N N . VAL A 1 196 ? 19.314 -1.594 -12.091 1.00 97.00 196 VAL A N 1
ATOM 1551 C CA . VAL A 1 196 ? 18.615 -2.390 -13.109 1.00 97.00 196 VAL A CA 1
ATOM 1552 C C . VAL A 1 196 ? 17.369 -3.010 -12.491 1.00 97.00 196 VAL A C 1
ATOM 1554 O O . VAL A 1 196 ? 17.446 -3.659 -11.449 1.00 97.00 196 VAL A O 1
ATOM 1557 N N . GLN A 1 197 ? 16.210 -2.830 -13.130 1.00 97.25 197 GLN A N 1
ATOM 1558 C CA . GLN A 1 197 ? 14.969 -3.446 -12.663 1.00 97.25 197 GLN A CA 1
ATOM 1559 C C . GLN A 1 197 ? 15.061 -4.975 -12.764 1.00 97.25 197 GLN A C 1
ATOM 1561 O O . GLN A 1 197 ? 15.310 -5.521 -13.836 1.00 97.25 197 GLN A O 1
ATOM 1566 N N . VAL A 1 198 ? 14.794 -5.665 -11.656 1.00 97.38 198 VAL A N 1
ATOM 1567 C CA . VAL A 1 198 ? 14.845 -7.135 -11.552 1.00 97.38 198 VAL A CA 1
ATOM 1568 C C . VAL A 1 198 ? 13.475 -7.772 -11.312 1.00 97.38 198 VAL A C 1
ATOM 1570 O O . VAL A 1 198 ? 13.282 -8.958 -11.573 1.00 97.38 198 VAL A O 1
ATOM 1573 N N . TRP A 1 199 ? 12.493 -7.002 -10.835 1.00 95.31 199 TRP A N 1
ATOM 1574 C CA . TRP A 1 199 ? 11.102 -7.448 -10.736 1.00 95.31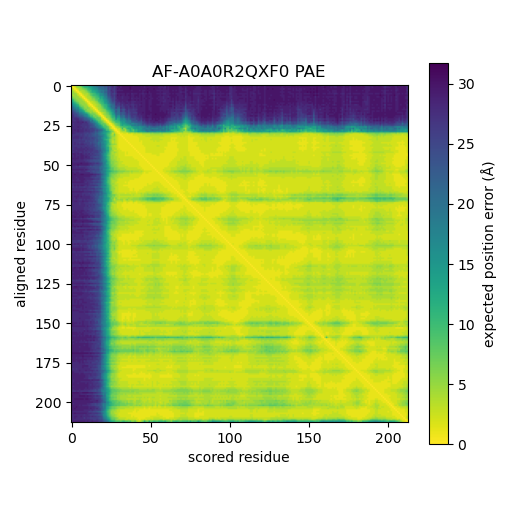 199 TRP A CA 1
ATOM 1575 C C . TRP A 1 199 ? 10.119 -6.274 -10.769 1.00 95.31 199 TRP A C 1
ATOM 1577 O O . TRP A 1 199 ? 10.497 -5.106 -10.671 1.00 95.31 199 TRP A O 1
ATOM 1587 N N . GLY A 1 200 ? 8.833 -6.601 -10.897 1.00 92.69 200 GLY A N 1
ATOM 1588 C CA . GLY A 1 200 ? 7.737 -5.635 -10.989 1.00 92.69 200 GLY A CA 1
ATOM 1589 C C . GLY A 1 200 ? 7.296 -5.417 -12.431 1.00 92.69 200 GLY A C 1
ATOM 1590 O O . GLY A 1 200 ? 7.946 -5.879 -13.367 1.00 92.69 200 GLY A O 1
ATOM 1591 N N . ALA A 1 201 ? 6.170 -4.732 -12.609 1.00 92.25 201 ALA A N 1
ATOM 1592 C CA . ALA A 1 201 ? 5.653 -4.420 -13.936 1.00 92.25 201 ALA A CA 1
ATOM 1593 C C . ALA A 1 201 ? 6.565 -3.406 -14.648 1.00 92.25 201 ALA A C 1
ATOM 1595 O O . ALA A 1 201 ? 7.103 -2.498 -14.013 1.00 92.25 201 ALA A O 1
ATOM 1596 N N . THR A 1 202 ? 6.740 -3.549 -15.961 1.00 92.50 202 THR A N 1
ATOM 1597 C CA . THR A 1 202 ? 7.547 -2.631 -16.790 1.00 92.50 202 THR A CA 1
ATOM 1598 C C . THR A 1 202 ? 6.692 -1.652 -17.592 1.00 92.50 202 THR A C 1
ATOM 1600 O O . THR A 1 202 ? 7.164 -0.573 -17.932 1.00 92.50 202 THR A O 1
ATOM 1603 N N . LYS A 1 203 ? 5.429 -2.002 -17.870 1.00 92.88 203 LYS A N 1
ATOM 1604 C CA . LYS A 1 203 ? 4.499 -1.186 -18.667 1.00 92.88 203 LYS A CA 1
ATOM 1605 C C . LYS A 1 203 ? 3.794 -0.080 -17.871 1.00 92.88 203 LYS A C 1
ATOM 1607 O O . LYS A 1 203 ? 3.316 0.878 -18.466 1.00 92.88 203 LYS A O 1
ATOM 1612 N N . GLY A 1 204 ? 3.717 -0.208 -16.548 1.00 95.38 204 GLY A N 1
ATOM 1613 C CA . GLY A 1 204 ? 3.004 0.723 -15.670 1.00 95.38 204 GLY A CA 1
ATOM 1614 C C . GLY A 1 204 ? 2.505 0.057 -14.389 1.00 95.38 204 GLY A C 1
ATOM 1615 O O . GLY A 1 204 ? 2.654 -1.157 -14.213 1.00 95.38 204 GLY A O 1
ATOM 1616 N N . GLY A 1 205 ? 1.909 0.852 -13.499 1.00 96.94 205 GLY A N 1
ATOM 1617 C CA . GLY A 1 205 ? 1.380 0.376 -12.222 1.00 96.94 205 GLY A CA 1
ATOM 1618 C C . GLY A 1 205 ? 0.160 -0.536 -12.354 1.00 96.94 205 GLY A C 1
ATOM 1619 O O . GLY A 1 205 ? -0.522 -0.567 -13.380 1.00 96.94 205 GLY A O 1
ATOM 1620 N N . TYR A 1 206 ? -0.127 -1.272 -11.282 1.00 98.19 206 TYR A N 1
ATOM 1621 C CA . TYR A 1 206 ? -1.417 -1.935 -11.125 1.00 98.19 206 TYR A CA 1
ATOM 1622 C C . TYR A 1 206 ? -2.494 -0.884 -10.862 1.00 98.19 206 TYR A C 1
ATOM 1624 O O . TYR A 1 206 ? -2.318 -0.030 -9.988 1.00 98.19 206 TYR A O 1
ATOM 1632 N N . ARG A 1 207 ? -3.600 -0.955 -11.605 1.00 98.62 207 ARG A N 1
ATOM 1633 C CA . ARG A 1 207 ? -4.747 -0.050 -11.485 1.00 98.62 207 ARG A CA 1
ATOM 1634 C C . ARG A 1 207 ? -5.867 -0.759 -10.746 1.00 98.62 207 ARG A C 1
ATOM 1636 O O . ARG A 1 207 ? -6.493 -1.668 -11.277 1.00 98.62 207 ARG A O 1
ATOM 1643 N N . PHE A 1 208 ? -6.108 -0.324 -9.523 1.00 98.75 208 PHE A N 1
ATOM 1644 C CA . PHE A 1 208 ? -7.137 -0.854 -8.650 1.00 98.75 208 PHE A CA 1
ATOM 1645 C C . PHE A 1 208 ? -8.372 0.042 -8.687 1.00 98.75 208 PHE A C 1
ATOM 1647 O O . PHE A 1 208 ? -8.275 1.243 -8.424 1.00 98.75 208 PHE A O 1
ATOM 1654 N N . VAL A 1 209 ? -9.530 -0.547 -8.972 1.00 98.75 209 VAL A N 1
ATOM 1655 C CA . VAL A 1 209 ? -10.848 0.089 -8.869 1.00 98.75 209 VAL A CA 1
ATOM 1656 C C . VAL A 1 209 ? -11.521 -0.398 -7.593 1.00 98.75 209 VAL A C 1
ATOM 1658 O O . VAL A 1 209 ? -11.486 -1.590 -7.280 1.00 98.75 209 VAL A O 1
ATOM 1661 N N . ARG A 1 210 ? -12.112 0.524 -6.833 1.00 98.56 210 ARG A N 1
ATOM 1662 C CA . ARG A 1 210 ? -12.853 0.201 -5.614 1.00 98.56 210 ARG A CA 1
ATOM 1663 C C . ARG A 1 210 ? -14.091 -0.628 -5.952 1.00 98.56 210 ARG A C 1
ATOM 1665 O O . ARG A 1 210 ? -14.896 -0.222 -6.785 1.00 98.56 210 ARG A O 1
ATOM 1672 N N . ILE A 1 211 ? -14.267 -1.740 -5.247 1.00 97.94 211 ILE A N 1
ATOM 1673 C CA . ILE A 1 211 ? -15.435 -2.624 -5.372 1.00 97.94 211 ILE A CA 1
ATOM 1674 C C . ILE A 1 211 ? -16.289 -2.657 -4.098 1.00 97.94 211 ILE A C 1
ATOM 1676 O O . ILE A 1 211 ? -17.462 -3.020 -4.165 1.00 97.94 211 ILE A O 1
ATOM 1680 N N . LYS A 1 212 ? -15.731 -2.257 -2.946 1.00 94.62 212 LYS A N 1
ATOM 1681 C CA . LYS A 1 212 ? -16.451 -2.176 -1.667 1.00 94.62 212 LYS A CA 1
ATOM 1682 C C . LYS A 1 212 ? -15.813 -1.147 -0.724 1.00 94.62 212 LYS A C 1
ATOM 1684 O O . LYS A 1 212 ? -14.608 -0.906 -0.806 1.00 94.62 212 LYS A O 1
ATOM 1689 N N . ASN A 1 213 ? -16.631 -0.548 0.146 1.00 81.69 213 ASN A N 1
ATOM 1690 C CA . ASN A 1 213 ? -16.208 0.318 1.257 1.00 81.69 213 ASN A CA 1
ATOM 1691 C C . ASN A 1 213 ? -16.053 -0.476 2.553 1.00 81.69 213 ASN A C 1
ATOM 1693 O O . ASN A 1 213 ? -16.900 -1.370 2.787 1.00 81.69 213 ASN A O 1
#

Mean predicted aligned error: 7.97 Å

Radius of gyration: 25.32 Å; Cα contacts (8 Å, |Δi|>4): 427; chains: 1; bounding box: 57×82×76 Å

Secondary structure (DSSP, 8-state):
---------------------------GGG-HHHHHHHHHHSEEEE-HHHHHH-TTS--EEEEEEEE-TT-SS-EEEEEEEEEGGGTTS-SEEEEEEEEEEETTEEEEEEEEETTGGGGTTGGG-HHHHHH--GGGEEE-TT--EEEEEETTEEEEEE-TT-EE--GGG-SEEEEEEEE-SSEEEEEEEEE-TTS-EEEE-SS--EEEEEEE-

Nearest PDB structures (foldseek):
  4o4s-assembly1_A  TM=8.778E-01  e=1.724E-13  Nostoc sp. PCC 7120 = FACHB-418
  6liy-assembly1_A  TM=8.100E-01  e=1.116E-12  Arabidopsis thaliana

pLDDT: mean 90.26, std 16.66, range [38.56, 98.81]

Solvent-accessible surface area (backbone atoms only — not comparable to full-atom values): 11884 Å² total; per-residue (Å²): 133,91,84,84,82,83,82,85,80,83,83,83,81,83,80,80,80,79,80,78,79,76,80,78,77,73,48,46,72,75,31,63,67,49,51,54,54,47,58,48,60,42,21,32,26,35,15,46,75,50,21,74,74,38,79,91,42,68,43,37,31,37,40,28,34,81,45,69,82,84,46,47,80,42,51,36,32,41,35,41,34,18,47,58,94,38,63,92,58,50,84,41,67,36,40,34,44,45,44,61,90,45,91,59,33,36,37,36,39,38,22,46,50,64,72,50,80,74,44,69,66,30,88,81,31,68,69,41,50,74,67,63,51,78,91,46,47,44,78,44,68,48,40,41,31,43,29,39,60,53,94,82,35,34,39,38,26,31,58,63,74,47,13,71,31,72,66,78,68,14,46,18,33,38,41,40,39,42,39,34,80,56,38,40,34,44,30,54,35,22,18,27,90,86,67,48,76,59,45,62,66,87,93,56,50,53,51,27,39,60,78,45,115

Foldseek 3Di:
DDDDDDDDDDDDDDDPPDPPPPPPPDFCLRPVVQVVVVLLVAAKWWLVVVCVVPVVDATKIKHWHFAPPVRRRWTKIWIFIDRPVPLLDTPDIWIWTWDDPDVQKIKTWIKDFAVCNLCRVVRPDVVSRVPGDPVRIDTQWQFMWMWGDDVQKIWTKGDDFRRQDPPQQFRGKIWIWITGNFKIWIWIFGAHPVRHTRDTDPVGTRIIGGPTD

Sequence (213 aa):
GVISATIFSLGITFLFTGCSSTNITTSPSNNHELQKFSSLLIGEFSSKDQAEEDSSYFNIYLSMSRIWENDKEAIWLYVEQAMDERKDKPYRQRVYKLGNPQKNVFTSDIYTIRNQELFIGLQNDKTKKDSLIPSMIELKEGCTVTMKKMIGLYSGGTDTDKCPSNLRGASFATTKITLKENTLESWDQGFDKNGVQVWGATKGGYRFVRIKN